Protein AF-0000000078831712 (afdb_homodimer)

pLDDT: mean 89.27, std 17.58, range [23.66, 98.94]

Foldseek 3Di:
DPPPPDDPPPPPPADDPVLQVLLVVLVVCCVPDVVVSQQSVLVSLCVVPVVVVVQVKGWPGEDLQKTKIKGWQDPSQADPVRAGDPVSQVVRQVSRVVRNCCNLPPRVFKDKDWDDKDKDFDDTAPIMKMKMWGFDPVQSVQQVVCVPPPDQKGWDKTKMWMDHPVGHTTMIMITIMMMGTD/DPPPPDDPPPPPPADDPVLLVLLVVLVVCCVPDVVVSQQSVLVSLCVVPVVVVVQVKGWPGEDLQKTKIKGWQDPSQADPVRAGDPVSQVVRQVSRVVRNCCNLPPRVFKDKDWDDKDKDFDDTAPIMKMKMWGFDPVQSVQQVVCVPPPDQKGWDKTKMWMDHPVGHTTMIMITIMMMGTD

Solvent-accessible surface area (backbone atoms only — not comparable to full-atom values): 18464 Å² total; per-residue (Å²): 135,85,80,80,79,76,86,72,78,77,81,66,62,52,69,52,68,67,50,49,51,48,54,55,48,26,62,60,32,41,80,76,34,57,68,60,15,26,54,47,46,26,52,43,50,28,67,42,31,33,46,39,53,75,44,50,51,37,41,74,41,77,42,90,63,35,11,28,23,32,33,54,56,44,78,50,30,22,32,48,62,69,24,52,22,68,47,55,53,53,31,41,36,51,48,13,43,49,54,30,45,42,64,74,44,46,68,88,50,29,44,77,47,68,41,32,38,38,37,40,49,75,48,83,44,94,39,26,36,35,16,40,21,57,57,60,69,64,55,56,51,51,41,51,51,34,44,68,39,101,35,61,51,24,69,48,74,43,49,27,38,32,23,23,82,85,64,50,70,23,33,43,34,35,32,32,35,34,40,26,62,99,136,82,81,79,80,76,86,73,79,76,83,67,60,51,70,52,69,67,50,51,52,48,54,55,48,26,61,60,33,41,79,78,33,55,68,60,15,25,54,48,46,26,51,42,49,27,67,42,30,32,47,40,54,74,44,51,52,38,41,74,42,76,42,89,64,36,12,28,24,33,33,55,56,44,79,51,29,23,30,52,62,69,25,51,23,67,45,55,53,54,31,42,35,52,48,13,46,48,54,30,45,41,63,74,44,46,67,89,50,29,42,78,48,70,40,32,37,39,37,40,50,75,49,83,46,94,39,26,37,35,15,40,20,59,55,60,70,66,54,56,52,51,40,51,50,36,45,68,40,101,35,62,52,24,72,49,74,43,50,27,37,31,23,23,82,84,65,48,70,22,32,42,34,36,34,33,34,35,39,28,63,100

Radius of gyration: 21.98 Å; Cα contacts (8 Å, |Δi|>4): 749; chains: 2; bounding box: 98×63×48 Å

Structure (mmCIF, N/CA/C/O backbone):
data_AF-0000000078831712-model_v1
#
loop_
_entity.id
_entity.type
_entity.pdbx_description
1 polymer 'DUF4442 domain-containing protein'
#
loop_
_atom_site.group_PDB
_atom_site.id
_atom_site.type_symbol
_atom_site.label_atom_id
_atom_site.label_alt_id
_atom_site.label_comp_id
_atom_site.label_asym_id
_atom_site.label_entity_id
_atom_site.label_seq_id
_atom_site.pdbx_PDB_ins_code
_atom_site.Cartn_x
_atom_site.Cartn_y
_atom_site.Cartn_z
_atom_site.occupancy
_atom_site.B_iso_or_equiv
_atom_site.auth_seq_id
_atom_site.auth_comp_id
_atom_site.auth_asym_id
_atom_site.auth_atom_id
_atom_site.pdbx_PDB_model_num
ATOM 1 N N . MET A 1 1 ? 49.281 22.438 -4.379 1 27.19 1 MET A N 1
ATOM 2 C CA . MET A 1 1 ? 48.125 22.984 -5.078 1 27.19 1 MET A CA 1
ATOM 3 C C . MET A 1 1 ? 46.844 22.281 -4.633 1 27.19 1 MET A C 1
ATOM 5 O O . MET A 1 1 ? 46.688 21.078 -4.824 1 27.19 1 MET A O 1
ATOM 9 N N . ARG A 1 2 ? 46.156 22.734 -3.51 1 26.08 2 ARG A N 1
ATOM 10 C CA . ARG A 1 2 ? 45.156 22.156 -2.619 1 26.08 2 ARG A CA 1
ATOM 11 C C . ARG A 1 2 ? 43.781 22.047 -3.309 1 26.08 2 ARG A C 1
ATOM 13 O O . ARG A 1 2 ? 43.25 23.062 -3.768 1 26.08 2 ARG A O 1
ATOM 20 N N . GLY A 1 3 ? 43.469 21.016 -4.109 1 25.66 3 GLY A N 1
ATOM 21 C CA . GLY A 1 3 ? 42.281 20.859 -4.938 1 25.66 3 GLY A CA 1
ATOM 22 C C . GLY A 1 3 ? 40.969 21 -4.156 1 25.66 3 GLY A C 1
ATOM 23 O O . GLY A 1 3 ? 40.75 20.281 -3.178 1 25.66 3 GLY A O 1
ATOM 24 N N . THR A 1 4 ? 40.219 22.156 -4.031 1 23.75 4 THR A N 1
ATOM 25 C CA . THR A 1 4 ? 39 22.578 -3.326 1 23.75 4 THR A CA 1
ATOM 26 C C . THR A 1 4 ? 37.781 21.781 -3.781 1 23.75 4 THR A C 1
ATOM 28 O O . THR A 1 4 ? 37.469 21.75 -4.969 1 23.75 4 THR A O 1
ATOM 31 N N . TRP A 1 5 ? 37.531 20.578 -3.217 1 24.34 5 TRP A N 1
ATOM 32 C CA . TRP A 1 5 ? 36.375 19.734 -3.453 1 24.34 5 TRP A CA 1
ATOM 33 C C . TRP A 1 5 ? 35.094 20.547 -3.336 1 24.34 5 TRP A C 1
ATOM 35 O O . TRP A 1 5 ? 34.875 21.25 -2.344 1 24.34 5 TRP A O 1
ATOM 45 N N . GLY A 1 6 ? 34.406 21.078 -4.387 1 27.17 6 GLY A N 1
ATOM 46 C CA . GLY A 1 6 ? 33.188 21.828 -4.469 1 27.17 6 GLY A CA 1
ATOM 47 C C . GLY A 1 6 ? 32.062 21.203 -3.656 1 27.17 6 GLY A C 1
ATOM 48 O O . GLY A 1 6 ? 32.062 20 -3.391 1 27.17 6 GLY A O 1
ATOM 49 N N . ALA A 1 7 ? 31.312 21.984 -2.734 1 28.67 7 ALA A N 1
ATOM 50 C CA . ALA A 1 7 ? 30.141 21.781 -1.879 1 28.67 7 ALA A CA 1
ATOM 51 C C . ALA A 1 7 ? 29 21.109 -2.645 1 28.67 7 ALA A C 1
ATOM 53 O O . ALA A 1 7 ? 28.438 21.688 -3.566 1 28.67 7 ALA A O 1
ATOM 54 N N . GLY A 1 8 ? 29 19.875 -3.033 1 30.22 8 GLY 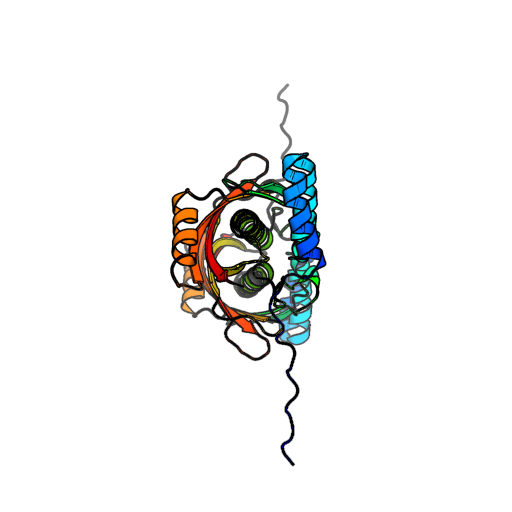A N 1
ATOM 55 C CA . GLY A 1 8 ? 27.875 19.125 -3.58 1 30.22 8 GLY A CA 1
ATOM 56 C C . GLY A 1 8 ? 26.578 19.359 -2.852 1 30.22 8 GLY A C 1
ATOM 57 O O . GLY A 1 8 ? 26.547 19.438 -1.621 1 30.22 8 GLY A O 1
ATOM 58 N N . GLY A 1 9 ? 25.578 20.031 -3.406 1 32.28 9 GLY A N 1
ATOM 59 C CA . GLY A 1 9 ? 24.25 20.359 -2.922 1 32.28 9 GLY A CA 1
ATOM 60 C C . GLY A 1 9 ? 23.562 19.203 -2.223 1 32.28 9 GLY A C 1
ATOM 61 O O . GLY A 1 9 ? 23.531 18.094 -2.748 1 32.28 9 GLY A O 1
ATOM 62 N N . ARG A 1 10 ? 23.656 19.031 -0.971 1 34.09 10 ARG A N 1
ATOM 63 C CA . ARG A 1 10 ? 22.875 18.094 -0.17 1 34.09 10 ARG A CA 1
ATOM 64 C C . ARG A 1 10 ? 21.438 18.031 -0.641 1 34.09 10 ARG A C 1
ATOM 66 O O . ARG A 1 10 ? 20.75 19.062 -0.695 1 34.09 10 ARG A O 1
ATOM 73 N N . ALA A 1 11 ? 20.969 17.203 -1.531 1 38.41 11 ALA A N 1
ATOM 74 C CA . ALA A 1 11 ? 19.609 16.766 -1.835 1 38.41 11 ALA A CA 1
ATOM 75 C C . ALA A 1 11 ? 18.75 16.703 -0.57 1 38.41 11 ALA A C 1
ATOM 77 O O . ALA A 1 11 ? 18.875 15.758 0.214 1 38.41 11 ALA A O 1
ATOM 78 N N . HIS A 1 12 ? 18.531 17.641 0.234 1 37.72 12 HIS A N 1
ATOM 79 C CA . HIS A 1 12 ? 17.562 17.703 1.325 1 37.72 12 HIS A CA 1
ATOM 80 C C . HIS A 1 12 ? 16.188 17.234 0.865 1 37.72 12 HIS A C 1
ATOM 82 O O . HIS A 1 12 ? 15.719 17.609 -0.212 1 37.72 12 HIS A O 1
ATOM 88 N N . GLY A 1 13 ? 15.656 16.016 1.069 1 52.28 13 GLY A N 1
ATOM 89 C CA . GLY A 1 13 ? 14.344 15.398 1.11 1 52.28 13 GLY A CA 1
ATOM 90 C C . GLY A 1 13 ? 13.219 16.406 1.323 1 52.28 13 GLY A C 1
ATOM 91 O O . GLY A 1 13 ? 12.227 16.094 1.995 1 52.28 13 GLY A O 1
ATOM 92 N N . ARG A 1 14 ? 13.445 17.672 0.868 1 61.44 14 ARG A N 1
ATOM 93 C CA . ARG A 1 14 ? 12.617 18.828 1.148 1 61.44 14 ARG A CA 1
ATOM 94 C C . ARG A 1 14 ? 11.492 18.969 0.123 1 61.44 14 ARG A C 1
ATOM 96 O O . ARG A 1 14 ? 11.625 18.5 -1.01 1 61.44 14 ARG A O 1
ATOM 103 N N . TYR A 1 15 ? 10.273 19.141 0.665 1 75.06 15 TYR A N 1
ATOM 104 C CA . TYR A 1 15 ? 9.141 19.531 -0.161 1 75.06 15 TYR A CA 1
ATOM 105 C C . TYR A 1 15 ? 9.523 20.672 -1.105 1 75.06 15 TYR A C 1
ATOM 107 O O . TYR A 1 15 ? 10.297 21.547 -0.739 1 75.06 15 TYR A O 1
ATOM 115 N N . ASP A 1 16 ? 9.125 20.484 -2.273 1 75.94 16 ASP A N 1
ATOM 116 C CA . ASP A 1 16 ? 9.422 21.547 -3.238 1 75.94 16 ASP A CA 1
ATOM 117 C C . ASP A 1 16 ? 8.695 22.844 -2.875 1 75.94 16 ASP A C 1
ATOM 119 O O . ASP A 1 16 ? 7.793 22.844 -2.041 1 75.94 16 ASP A O 1
ATOM 123 N N . GLY A 1 17 ? 9.25 23.938 -3.344 1 76.81 17 GLY A N 1
ATOM 124 C CA . GLY A 1 17 ? 8.734 25.266 -3.02 1 76.81 17 GLY A CA 1
ATOM 125 C C . GLY A 1 17 ? 7.25 25.406 -3.305 1 76.81 17 GLY A C 1
ATOM 126 O O . GLY A 1 17 ? 6.52 26.031 -2.531 1 76.81 17 GLY A O 1
ATOM 127 N N . ARG A 1 18 ? 6.812 24.906 -4.355 1 77.38 18 ARG A N 1
ATOM 128 C CA . ARG A 1 18 ? 5.402 25.016 -4.723 1 77.38 18 ARG A CA 1
ATOM 129 C C . ARG A 1 18 ? 4.52 24.312 -3.695 1 77.38 18 ARG A C 1
ATOM 131 O O . ARG A 1 18 ? 3.465 24.828 -3.32 1 77.38 18 ARG A O 1
ATOM 138 N N . THR A 1 19 ? 4.977 23.156 -3.268 1 80.25 19 THR A N 1
ATOM 139 C CA . THR A 1 19 ? 4.234 22.391 -2.27 1 80.25 19 THR A CA 1
ATOM 140 C C . THR A 1 19 ? 4.18 23.156 -0.945 1 80.25 19 THR A C 1
ATOM 142 O O . THR A 1 19 ? 3.129 23.219 -0.302 1 80.25 19 THR A O 1
ATOM 145 N N . MET A 1 20 ? 5.211 23.781 -0.688 1 82.62 20 MET A N 1
ATOM 146 C CA . MET A 1 20 ? 5.254 24.531 0.564 1 82.62 20 MET A CA 1
ATOM 147 C C . MET A 1 20 ? 4.344 25.75 0.5 1 82.62 20 MET A C 1
ATOM 149 O O . MET A 1 20 ? 3.676 26.094 1.482 1 82.62 20 MET A O 1
ATOM 153 N N . LEU A 1 21 ? 4.391 26.375 -0.652 1 83.44 21 LEU A N 1
ATOM 154 C CA . LEU A 1 21 ? 3.5 27.516 -0.845 1 83.44 21 LEU A CA 1
ATOM 155 C C . LEU A 1 21 ? 2.039 27.078 -0.739 1 83.44 21 LEU A C 1
ATOM 157 O O . LEU A 1 21 ? 1.232 27.766 -0.106 1 83.44 21 LEU A O 1
ATOM 161 N N . ALA A 1 22 ? 1.695 26.031 -1.353 1 85.12 22 ALA A N 1
ATOM 162 C CA . ALA A 1 22 ? 0.332 25.516 -1.291 1 85.12 22 ALA A CA 1
ATOM 163 C C . ALA A 1 22 ? -0.079 25.219 0.15 1 85.12 22 ALA A C 1
ATOM 165 O O . ALA A 1 22 ? -1.17 25.609 0.58 1 85.12 22 ALA A O 1
ATOM 166 N N . LEU A 1 23 ? 0.773 24.625 0.87 1 85.62 23 LEU A N 1
ATOM 167 C CA . LEU A 1 23 ? 0.46 24.25 2.244 1 85.62 23 LEU A CA 1
ATOM 168 C C . LEU A 1 23 ? 0.264 25.484 3.117 1 85.62 23 LEU A C 1
ATOM 170 O O . LEU A 1 23 ? -0.591 25.484 4.008 1 85.62 23 LEU A O 1
ATOM 174 N N . ASP A 1 24 ? 1.009 26.5 2.867 1 86.75 24 ASP A N 1
ATOM 175 C CA . ASP A 1 24 ? 0.822 27.766 3.576 1 86.75 24 ASP A CA 1
ATOM 176 C C . ASP A 1 24 ? -0.539 28.375 3.256 1 86.75 24 ASP A C 1
ATOM 178 O O . ASP A 1 24 ? -1.214 28.906 4.145 1 86.75 24 ASP A O 1
ATOM 182 N N . LEU A 1 25 ? -0.887 28.312 2.057 1 90.81 25 LEU A N 1
ATOM 183 C CA . LEU A 1 25 ? -2.162 28.859 1.607 1 90.81 25 LEU A CA 1
ATOM 184 C C . LEU A 1 25 ? -3.328 28.062 2.186 1 90.81 25 LEU A C 1
ATOM 186 O O . LEU A 1 25 ? -4.371 28.641 2.514 1 90.81 25 LEU A O 1
ATOM 190 N N . VAL A 1 26 ? -3.174 26.75 2.336 1 91.94 26 VAL A N 1
ATOM 191 C CA . VAL A 1 26 ? -4.207 25.906 2.914 1 91.94 26 VAL A CA 1
ATOM 192 C C . VAL A 1 26 ? -4.57 26.406 4.309 1 91.94 26 VAL A C 1
ATOM 194 O O . VAL A 1 26 ? -5.754 26.531 4.641 1 91.94 26 VAL A O 1
ATOM 197 N N . GLU A 1 27 ? -3.574 26.719 5.086 1 86.88 27 GLU A N 1
ATOM 198 C CA . GLU A 1 27 ? -3.811 27.141 6.465 1 86.88 27 GLU A CA 1
ATOM 199 C C . GLU A 1 27 ? -4.551 28.469 6.516 1 86.88 27 GLU A C 1
ATOM 201 O O . GLU A 1 27 ? -5.441 28.656 7.348 1 86.88 27 GLU A O 1
ATOM 206 N N . ARG A 1 28 ? -4.223 29.312 5.609 1 89.56 28 ARG A N 1
ATOM 207 C CA . ARG A 1 28 ? -4.879 30.625 5.539 1 89.56 28 ARG A CA 1
ATOM 208 C C . ARG A 1 28 ? -6.328 30.469 5.082 1 89.56 28 ARG A C 1
ATOM 210 O O . ARG A 1 28 ? -7.219 31.141 5.617 1 89.56 28 ARG A O 1
ATOM 217 N N . LEU A 1 29 ? -6.531 29.609 4.199 1 93.75 29 LEU A N 1
ATOM 218 C CA . LEU A 1 29 ? -7.855 29.422 3.613 1 93.75 29 LEU A CA 1
ATOM 219 C C . LEU A 1 29 ? -8.781 28.719 4.594 1 93.75 29 LEU A C 1
ATOM 221 O O . LEU A 1 29 ? -10.008 28.875 4.523 1 93.75 29 LEU A O 1
ATOM 225 N N . ARG A 1 30 ? -8.234 27.969 5.434 1 91.06 30 ARG A N 1
ATOM 226 C CA . ARG A 1 30 ? -9.031 27.141 6.348 1 91.06 30 ARG A CA 1
ATOM 227 C C . ARG A 1 30 ? -9.891 28.016 7.254 1 91.06 30 ARG A C 1
ATOM 229 O O . ARG A 1 30 ? -11.008 27.641 7.605 1 91.06 30 ARG A O 1
ATOM 236 N N . GLN A 1 31 ? -9.375 29.203 7.539 1 90.44 31 GLN A N 1
ATOM 237 C CA . GLN A 1 31 ? -10.094 30.141 8.398 1 90.44 31 GLN A CA 1
ATOM 238 C C . GLN A 1 31 ? -11.289 30.75 7.672 1 90.44 31 GLN A C 1
ATOM 240 O O . GLN A 1 31 ? -12.234 31.219 8.305 1 90.44 31 GLN A O 1
ATOM 245 N N . VAL A 1 32 ? -11.312 30.719 6.379 1 93.38 32 VAL A N 1
ATOM 246 C CA . VAL A 1 32 ? -12.328 31.391 5.574 1 93.38 32 VAL A CA 1
ATOM 247 C C . VAL A 1 32 ? -13.266 30.359 4.961 1 93.38 32 VAL A C 1
ATOM 249 O O . VAL A 1 32 ? -14.484 30.531 4.973 1 93.38 32 VAL A O 1
ATOM 252 N N . SER A 1 33 ? -12.727 29.344 4.469 1 95.56 33 SER A N 1
ATOM 253 C CA . SER A 1 33 ? -13.492 28.297 3.795 1 95.56 33 SER A CA 1
ATOM 254 C C . SER A 1 33 ? -12.859 26.922 3.982 1 95.56 33 SER A C 1
ATOM 256 O O . SER A 1 33 ? -11.961 26.547 3.23 1 95.56 33 SER A O 1
ATOM 258 N N . PRO A 1 34 ? -13.406 26.156 4.938 1 92.31 34 PRO A N 1
ATOM 259 C CA . PRO A 1 34 ? -12.852 24.812 5.156 1 92.31 34 PRO A CA 1
ATOM 260 C C . PRO A 1 34 ? -12.914 23.953 3.902 1 92.31 34 PRO A C 1
ATOM 262 O O . PRO A 1 34 ? -12 23.156 3.65 1 92.31 34 PRO A O 1
ATOM 265 N N . SER A 1 35 ? -13.961 24.156 3.109 1 95 35 SER A N 1
ATOM 266 C CA . SER A 1 35 ? -14.102 23.359 1.899 1 95 35 SER A CA 1
ATOM 267 C C . SER A 1 35 ? -13.016 23.688 0.883 1 95 35 SER A C 1
ATOM 269 O O . SER A 1 35 ? -12.453 22.797 0.249 1 95 35 SER A O 1
ATOM 271 N N . ALA A 1 36 ? -12.688 24.984 0.727 1 95.62 36 ALA A N 1
ATOM 272 C CA . ALA A 1 36 ? -11.625 25.391 -0.185 1 95.62 36 ALA A CA 1
ATOM 273 C C . ALA A 1 36 ? -10.266 24.938 0.314 1 95.62 36 ALA A C 1
ATOM 275 O O . ALA A 1 36 ? -9.398 24.547 -0.481 1 95.62 36 ALA A O 1
ATOM 276 N N . ALA A 1 37 ? -10.078 24.969 1.606 1 96.19 37 ALA A N 1
ATOM 277 C CA . ALA A 1 37 ? -8.828 24.484 2.199 1 96.19 37 ALA A CA 1
ATOM 278 C C . ALA A 1 37 ? -8.633 23 1.932 1 96.19 37 ALA A C 1
ATOM 280 O O . ALA A 1 37 ? -7.535 22.562 1.562 1 96.19 37 ALA A O 1
ATOM 281 N N . ASN A 1 38 ? -9.719 22.25 2.047 1 97.12 38 ASN A N 1
ATOM 282 C CA . ASN A 1 38 ? -9.641 20.812 1.794 1 97.12 38 ASN A CA 1
ATOM 283 C C . ASN A 1 38 ? -9.328 20.516 0.33 1 97.12 38 ASN A C 1
ATOM 285 O O . ASN A 1 38 ? -8.578 19.578 0.026 1 97.12 38 ASN A O 1
ATOM 289 N N . ALA A 1 39 ? -9.906 21.328 -0.55 1 97 39 ALA A N 1
ATOM 290 C CA . ALA A 1 39 ? -9.625 21.156 -1.974 1 97 39 ALA A CA 1
ATOM 291 C C . ALA A 1 39 ? -8.156 21.438 -2.277 1 97 39 ALA A C 1
ATOM 293 O O . ALA A 1 39 ? -7.523 20.688 -3.025 1 97 39 ALA A O 1
ATOM 294 N N . LEU A 1 40 ? -7.648 22.453 -1.687 1 96 40 LEU A N 1
ATOM 295 C CA . LEU A 1 40 ? -6.25 22.797 -1.91 1 96 40 LEU A CA 1
ATOM 296 C C . LEU A 1 40 ? -5.328 21.766 -1.279 1 96 40 LEU A C 1
ATOM 298 O O . LEU A 1 40 ? -4.285 21.422 -1.846 1 96 40 LEU A O 1
ATOM 302 N N . LEU A 1 41 ? -5.68 21.234 -0.12 1 96.44 41 LEU A N 1
ATOM 303 C CA . LEU A 1 41 ? -4.91 20.172 0.526 1 96.44 41 LEU A CA 1
ATOM 304 C C . LEU A 1 41 ? -4.891 18.906 -0.331 1 96.44 41 LEU A C 1
ATOM 306 O O . LEU A 1 41 ? -3.879 18.219 -0.39 1 96.44 41 LEU A O 1
ATOM 310 N N . THR A 1 42 ? -6.016 18.656 -1.017 1 97.69 42 THR A N 1
ATOM 311 C CA . THR A 1 42 ? -6.082 17.547 -1.948 1 97.69 42 THR A CA 1
ATOM 312 C C . THR A 1 42 ? -5.051 17.703 -3.061 1 97.69 42 THR A C 1
ATOM 314 O O . THR A 1 42 ? -4.34 16.75 -3.396 1 97.69 42 THR A O 1
ATOM 317 N N . VAL A 1 43 ? -4.914 18.922 -3.553 1 95.56 43 VAL A N 1
ATOM 318 C CA . VAL A 1 43 ? -3.949 19.219 -4.609 1 95.56 43 VAL A CA 1
ATOM 319 C C . VAL A 1 43 ? -2.529 19.031 -4.082 1 95.56 43 VAL A C 1
ATOM 321 O O . VAL A 1 43 ? -1.68 18.438 -4.758 1 95.56 43 VAL A O 1
ATOM 324 N N . ALA A 1 44 ? -2.32 19.484 -2.891 1 93.44 44 ALA A N 1
ATOM 325 C CA . ALA A 1 44 ? -0.995 19.359 -2.291 1 93.44 44 ALA A CA 1
ATOM 326 C C . ALA A 1 44 ? -0.601 17.906 -2.113 1 93.44 44 ALA A C 1
ATOM 328 O O . ALA A 1 44 ? 0.528 17.516 -2.424 1 93.44 44 ALA A O 1
ATOM 329 N N . VAL A 1 45 ? -1.528 17.062 -1.626 1 95.12 45 VAL A N 1
ATOM 330 C CA . VAL A 1 45 ? -1.277 15.633 -1.43 1 95.12 45 VAL A CA 1
ATOM 331 C C . VAL A 1 45 ? -0.922 14.984 -2.764 1 95.12 45 VAL A C 1
ATOM 333 O O . VAL A 1 45 ? 0.049 14.227 -2.855 1 95.12 45 VAL A O 1
ATOM 336 N N . LYS A 1 46 ? -1.65 15.352 -3.816 1 95.5 46 LYS A N 1
ATOM 337 C CA . LYS A 1 46 ? -1.448 14.766 -5.141 1 95.5 46 LYS A CA 1
ATOM 338 C C . LYS A 1 46 ? -0.111 15.195 -5.734 1 95.5 46 LYS A C 1
ATOM 340 O O . LYS A 1 46 ? 0.514 14.445 -6.484 1 95.5 46 LYS A O 1
ATOM 345 N N . ASN A 1 47 ? 0.364 16.344 -5.336 1 92 47 ASN A N 1
ATOM 346 C CA . ASN A 1 47 ? 1.674 16.797 -5.785 1 92 47 ASN A CA 1
ATOM 347 C C . ASN A 1 47 ? 2.803 16.109 -5.027 1 92 47 ASN A C 1
ATOM 349 O O . ASN A 1 47 ? 3.852 15.812 -5.602 1 92 47 ASN A O 1
ATOM 353 N N . ILE A 1 48 ? 2.557 15.883 -3.779 1 92.5 48 ILE A N 1
ATOM 354 C CA . ILE A 1 48 ? 3.564 15.266 -2.922 1 92.5 48 ILE A CA 1
ATOM 355 C C . ILE A 1 48 ? 3.686 13.781 -3.25 1 92.5 48 ILE A C 1
ATOM 357 O O . ILE A 1 48 ? 4.789 13.234 -3.283 1 92.5 48 ILE A O 1
ATOM 361 N N . ILE A 1 49 ? 2.518 13.172 -3.49 1 95.62 49 ILE A N 1
ATOM 362 C CA . ILE A 1 49 ? 2.43 11.758 -3.844 1 95.62 49 ILE A CA 1
ATOM 363 C C . ILE A 1 49 ? 1.687 11.602 -5.168 1 95.62 49 ILE A C 1
ATOM 365 O O . ILE A 1 49 ? 0.473 11.383 -5.188 1 95.62 49 ILE A O 1
ATOM 369 N N . PRO A 1 50 ? 2.336 11.594 -6.223 1 96.81 50 PRO A N 1
ATOM 370 C CA . PRO A 1 50 ? 1.693 11.625 -7.539 1 96.81 50 PRO A CA 1
ATOM 371 C C . PRO A 1 50 ? 0.794 10.414 -7.781 1 96.81 50 PRO A C 1
ATOM 373 O O . PRO A 1 50 ? -0.221 10.523 -8.477 1 96.81 50 PRO A O 1
ATOM 376 N N . LEU A 1 51 ? 1.091 9.297 -7.258 1 97.81 51 LEU A N 1
ATOM 377 C CA . LEU A 1 51 ? 0.235 8.125 -7.422 1 97.81 51 LEU A CA 1
ATOM 378 C C . LEU A 1 51 ? -1.175 8.406 -6.914 1 97.81 51 LEU A C 1
ATOM 380 O O . LEU A 1 51 ? -2.148 7.871 -7.441 1 97.81 51 LEU A O 1
ATOM 384 N N . SER A 1 52 ? -1.248 9.281 -5.922 1 98.06 52 SER A N 1
ATOM 385 C CA . SER A 1 52 ? -2.543 9.578 -5.316 1 98.06 52 SER A CA 1
ATOM 386 C C . SER A 1 52 ? -3.467 10.281 -6.309 1 98.06 52 SER A C 1
ATOM 388 O O . SER A 1 52 ? -4.691 10.211 -6.176 1 98.06 52 SER A O 1
ATOM 390 N N . SER A 1 53 ? -2.914 10.938 -7.312 1 97.81 53 SER A N 1
ATOM 391 C CA . SER A 1 53 ? -3.73 11.531 -8.367 1 97.81 53 SER A CA 1
ATOM 392 C C . SER A 1 53 ? -4.43 10.453 -9.195 1 97.81 53 SER A C 1
ATOM 394 O O . SER A 1 53 ? -5.621 10.57 -9.492 1 97.81 53 SER A O 1
ATOM 396 N N . VAL A 1 54 ? -3.764 9.422 -9.461 1 97.75 54 VAL A N 1
ATOM 397 C CA . VAL A 1 54 ? -4.305 8.312 -10.227 1 97.75 54 VAL A CA 1
ATOM 398 C C . VAL A 1 54 ? -5.41 7.617 -9.43 1 97.75 54 VAL A C 1
ATOM 400 O O . VAL A 1 54 ? -6.414 7.184 -9.992 1 97.75 54 VAL A O 1
ATOM 403 N N . MET A 1 55 ? -5.27 7.598 -8.156 1 98.25 55 MET A N 1
ATOM 404 C CA . MET A 1 55 ? -6.215 6.926 -7.273 1 98.25 55 MET A CA 1
ATOM 405 C C . MET A 1 55 ? -7.48 7.758 -7.094 1 98.25 55 MET A C 1
ATOM 407 O O . MET A 1 55 ? -8.5 7.25 -6.621 1 98.25 55 MET A O 1
ATOM 411 N N . GLY A 1 56 ? -7.379 9.055 -7.387 1 98.44 56 GLY A N 1
ATOM 412 C CA . GLY A 1 56 ? -8.523 9.93 -7.18 1 98.44 56 GLY A CA 1
ATOM 413 C C . GLY A 1 56 ? -8.742 10.297 -5.723 1 98.44 56 GLY A C 1
ATOM 414 O O . GLY A 1 56 ? -9.875 10.422 -5.266 1 98.44 56 GLY A O 1
ATOM 415 N N . VAL A 1 57 ? -7.703 10.492 -4.996 1 98.62 57 VAL A N 1
ATOM 416 C CA . VAL A 1 57 ? -7.746 10.797 -3.568 1 98.62 57 VAL A CA 1
ATOM 417 C C . VAL A 1 57 ? -8.375 12.164 -3.346 1 98.62 57 VAL A C 1
ATOM 419 O O . VAL A 1 57 ? -8.141 13.102 -4.121 1 98.62 57 VAL A O 1
ATOM 422 N N . ARG A 1 58 ? -9.109 12.289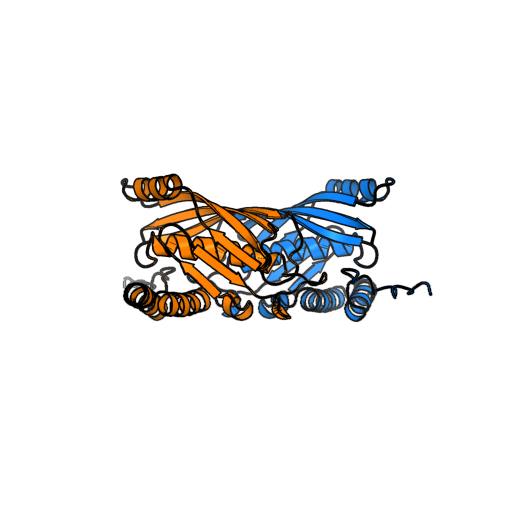 -2.256 1 98.81 58 ARG A N 1
ATOM 423 C CA . ARG A 1 58 ? -9.68 13.562 -1.82 1 98.81 58 ARG A CA 1
ATOM 424 C C . ARG A 1 58 ? -9.578 13.719 -0.307 1 98.81 58 ARG A C 1
ATOM 426 O O . ARG A 1 58 ? -9.969 12.82 0.442 1 98.81 58 ARG A O 1
ATOM 433 N N . VAL A 1 59 ? -9.023 14.805 0.076 1 98.81 59 VAL A N 1
ATOM 434 C CA . VAL A 1 59 ? -9.102 15.156 1.49 1 98.81 59 VAL A CA 1
ATOM 435 C C . VAL A 1 59 ? -10.5 15.695 1.813 1 98.81 59 VAL A C 1
ATOM 437 O O . VAL A 1 59 ? -10.898 16.734 1.304 1 98.81 59 VAL A O 1
ATOM 440 N N . GLU A 1 60 ? -11.18 14.984 2.674 1 98.62 60 GLU A N 1
ATOM 441 C CA . GLU A 1 60 ? -12.547 15.359 3.025 1 98.62 60 GLU A CA 1
ATOM 442 C C . GLU A 1 60 ? -12.57 16.328 4.211 1 98.62 60 GLU A C 1
ATOM 444 O O . GLU A 1 60 ? -13.445 17.188 4.305 1 98.62 60 GLU A O 1
ATOM 449 N N . ASP A 1 61 ? -11.672 16.062 5.086 1 97.38 61 ASP A N 1
ATOM 450 C CA . ASP A 1 61 ? -11.562 16.875 6.301 1 97.38 61 ASP A CA 1
ATOM 451 C C . ASP A 1 61 ? -10.164 16.766 6.906 1 97.38 61 ASP A C 1
ATOM 453 O O . ASP A 1 61 ? -9.508 15.734 6.793 1 97.38 61 ASP A O 1
ATOM 457 N N . ALA A 1 62 ? -9.727 17.875 7.457 1 96.94 62 ALA A N 1
ATOM 458 C CA . ALA A 1 62 ? -8.453 17.922 8.172 1 96.94 62 ALA A CA 1
ATOM 459 C C . ALA A 1 62 ? -8.5 18.938 9.312 1 96.94 62 ALA A C 1
ATOM 461 O O . ALA A 1 62 ? -8.656 20.141 9.078 1 96.94 62 ALA A O 1
ATOM 462 N N . SER A 1 63 ? -8.461 18.516 10.453 1 94.38 63 SER A N 1
ATOM 463 C CA . SER A 1 63 ? -8.359 19.312 11.672 1 94.38 63 SER A CA 1
ATOM 464 C C . SER A 1 63 ? -7.262 18.781 12.594 1 94.38 63 SER A C 1
ATOM 466 O O . SER A 1 63 ? -6.613 17.781 12.281 1 94.38 63 SER A O 1
ATOM 468 N N . ASP A 1 64 ? -7.051 19.469 13.703 1 93.19 64 ASP A N 1
ATOM 469 C CA . ASP A 1 64 ? -6.043 19.031 14.656 1 93.19 64 ASP A CA 1
ATOM 470 C C . ASP A 1 64 ? -6.438 17.703 15.289 1 93.19 64 ASP A C 1
ATOM 472 O O . ASP A 1 64 ? -5.57 16.922 15.695 1 93.19 64 ASP A O 1
ATOM 476 N N . ALA A 1 65 ? -7.707 17.391 15.266 1 95.69 65 ALA A N 1
ATOM 477 C CA . ALA A 1 65 ? -8.195 16.203 15.961 1 95.69 65 ALA A CA 1
ATOM 478 C C . ALA A 1 65 ? -8.328 15.023 15 1 95.69 65 ALA A C 1
ATOM 480 O O . ALA A 1 65 ? -8.242 13.867 15.406 1 95.69 65 ALA A O 1
ATOM 481 N N . ARG A 1 66 ? -8.562 15.438 13.75 1 97.75 66 ARG A N 1
ATOM 482 C CA . ARG A 1 66 ? -8.992 14.367 12.852 1 97.75 66 ARG A CA 1
ATOM 483 C C . ARG A 1 66 ? -8.672 14.711 11.406 1 97.75 66 ARG A C 1
ATOM 485 O O . ARG A 1 66 ? -8.75 15.875 11.008 1 97.75 66 ARG A O 1
ATOM 492 N N . ALA A 1 67 ? -8.32 13.672 10.609 1 98.62 67 ALA A N 1
ATOM 493 C CA . ALA A 1 67 ? -8.227 13.789 9.156 1 98.62 67 ALA A CA 1
ATOM 494 C C . ALA A 1 67 ? -9.023 12.68 8.469 1 98.62 67 ALA A C 1
ATOM 496 O O . ALA A 1 67 ? -9.086 11.547 8.969 1 98.62 67 ALA A O 1
ATOM 497 N N . GLN A 1 68 ? -9.625 13.023 7.352 1 98.88 68 GLN A N 1
ATOM 498 C CA . GLN A 1 68 ? -10.383 12.086 6.527 1 98.88 68 GLN A CA 1
ATOM 499 C C . GLN A 1 68 ? -10.008 12.219 5.055 1 98.88 68 GLN A C 1
ATOM 501 O O . GLN A 1 68 ? -10.047 13.312 4.496 1 98.88 68 GLN A O 1
ATOM 506 N N . VAL A 1 69 ? -9.648 11.109 4.465 1 98.94 69 VAL A N 1
ATOM 507 C CA . VAL A 1 69 ? -9.273 11.078 3.055 1 98.94 69 VAL A CA 1
ATOM 508 C C . VAL A 1 69 ? -9.992 9.922 2.359 1 98.94 69 VAL A C 1
ATOM 510 O O . VAL A 1 69 ? -10.102 8.82 2.916 1 98.94 69 VAL A O 1
ATOM 513 N N . SER A 1 70 ? -10.484 10.148 1.17 1 98.94 70 SER A N 1
ATOM 514 C CA . SER A 1 70 ? -11.266 9.125 0.48 1 98.94 70 SER A CA 1
ATOM 515 C C . SER A 1 70 ? -10.656 8.789 -0.879 1 98.94 70 SER A C 1
ATOM 517 O O . SER A 1 70 ? -9.859 9.562 -1.416 1 98.94 70 SER A O 1
ATOM 519 N N . VAL A 1 71 ? -10.969 7.625 -1.365 1 98.81 71 VAL A N 1
ATOM 520 C CA . VAL A 1 71 ? -10.656 7.141 -2.705 1 98.81 71 VAL A CA 1
ATOM 521 C C . VAL A 1 71 ? -11.883 6.457 -3.309 1 98.81 71 VAL A C 1
ATOM 523 O O . VAL A 1 71 ? -12.523 5.629 -2.658 1 98.81 71 VAL A O 1
ATOM 526 N N . PRO A 1 72 ? -12.258 6.844 -4.488 1 98.44 72 PRO A N 1
ATOM 527 C CA . PRO A 1 72 ? -13.391 6.176 -5.137 1 98.44 72 PRO A CA 1
ATOM 528 C C . PRO A 1 72 ? -13.016 4.812 -5.715 1 98.44 72 PRO A C 1
ATOM 530 O O . PRO A 1 72 ? -11.828 4.508 -5.871 1 98.44 72 PRO A O 1
ATOM 533 N N . LEU A 1 73 ? -14.031 3.973 -5.887 1 98.06 73 LEU A N 1
ATOM 534 C CA . LEU A 1 73 ? -13.859 2.771 -6.695 1 98.06 73 LEU A CA 1
ATOM 535 C C . LEU A 1 73 ? -13.906 3.107 -8.18 1 98.06 73 LEU A C 1
ATOM 537 O O . LEU A 1 73 ? -14.945 3.529 -8.695 1 98.06 73 LEU A O 1
ATOM 541 N N . LYS A 1 74 ? -12.812 3.002 -8.867 1 96.69 74 LYS A N 1
ATOM 542 C CA . LYS A 1 74 ? -12.68 3.234 -10.305 1 96.69 74 LYS A CA 1
ATOM 543 C C . LYS A 1 74 ? -11.906 2.104 -10.969 1 96.69 74 LYS A C 1
ATOM 545 O O . LYS A 1 74 ? -11.453 1.174 -10.297 1 96.69 74 LYS A O 1
ATOM 550 N N . ARG A 1 75 ? -11.773 2.156 -12.242 1 94.31 75 ARG A N 1
ATOM 551 C CA . ARG A 1 75 ? -11.055 1.124 -12.984 1 94.31 75 ARG A CA 1
ATOM 552 C C . ARG A 1 75 ? -9.625 0.975 -12.484 1 94.31 75 ARG A C 1
ATOM 554 O O . ARG A 1 75 ? -9.141 -0.143 -12.305 1 94.31 75 ARG A O 1
ATOM 561 N N . ARG A 1 76 ? -8.969 2.062 -12.125 1 95.44 76 ARG A N 1
ATOM 562 C CA . ARG A 1 76 ? -7.555 2.02 -11.781 1 95.44 76 ARG A CA 1
ATOM 563 C C . ARG A 1 76 ? -7.355 1.621 -10.32 1 95.44 76 ARG A C 1
ATOM 565 O O . ARG A 1 76 ? -6.25 1.266 -9.914 1 95.44 76 ARG A O 1
ATOM 572 N N . THR A 1 77 ? -8.438 1.71 -9.531 1 96.94 77 THR A N 1
ATOM 573 C CA . THR A 1 77 ? -8.258 1.441 -8.109 1 96.94 77 THR A CA 1
ATOM 574 C C . THR A 1 77 ? -8.906 0.115 -7.719 1 96.94 77 THR A C 1
ATOM 576 O O . THR A 1 77 ? -8.93 -0.253 -6.543 1 96.94 77 THR A O 1
ATOM 579 N N . ARG A 1 78 ? -9.391 -0.615 -8.695 1 95.12 78 ARG A N 1
ATOM 580 C CA . ARG A 1 78 ? -10.109 -1.857 -8.445 1 95.12 78 ARG A CA 1
ATOM 581 C C . ARG A 1 78 ? -9.172 -3.059 -8.523 1 95.12 78 ARG A C 1
ATOM 583 O O . ARG A 1 78 ? -8.102 -2.98 -9.117 1 95.12 78 ARG A O 1
ATOM 590 N N . ASN A 1 79 ? -9.547 -4.164 -7.891 1 90.44 79 ASN A N 1
ATOM 591 C CA . ASN A 1 79 ? -8.859 -5.438 -8.055 1 90.44 79 ASN A CA 1
ATOM 592 C C . ASN A 1 79 ? -9.734 -6.461 -8.766 1 90.44 79 ASN A C 1
ATOM 594 O O . ASN A 1 79 ? -10.773 -6.109 -9.336 1 90.44 79 ASN A O 1
ATOM 598 N N . HIS A 1 80 ? -9.328 -7.641 -8.797 1 80.38 80 HIS A N 1
ATOM 599 C CA . HIS A 1 80 ? -9.977 -8.711 -9.547 1 80.38 80 HIS A CA 1
ATOM 600 C C . HIS A 1 80 ? -11.297 -9.117 -8.906 1 80.38 80 HIS A C 1
ATOM 602 O O . HIS A 1 80 ? -12.148 -9.719 -9.562 1 80.38 80 HIS A O 1
ATOM 608 N N . VAL A 1 81 ? -11.484 -8.766 -7.621 1 82.19 81 VAL A N 1
ATOM 609 C CA . VAL A 1 81 ? -12.734 -9.156 -6.988 1 82.19 81 VAL A CA 1
ATOM 610 C C . VAL A 1 81 ? -13.719 -7.984 -7.023 1 82.19 81 VAL A C 1
ATOM 612 O O . VAL A 1 81 ? -14.773 -8.031 -6.387 1 82.19 81 VAL A O 1
ATOM 615 N N . GLY A 1 82 ? -13.305 -6.906 -7.574 1 88.38 82 GLY A N 1
ATOM 616 C CA . GLY A 1 82 ? -14.242 -5.824 -7.855 1 88.38 82 GLY A CA 1
ATOM 617 C C . GLY A 1 82 ? -14.32 -4.801 -6.742 1 88.38 82 GLY A C 1
ATOM 618 O O . GLY A 1 82 ? -15.289 -4.043 -6.66 1 88.38 82 GLY A O 1
ATOM 619 N N . SER A 1 83 ? -13.453 -4.82 -5.836 1 94.56 83 SER A N 1
ATOM 620 C CA . SER A 1 83 ? -13.375 -3.84 -4.758 1 94.56 83 SER A CA 1
ATOM 621 C C . SER A 1 83 ? -12.102 -3.008 -4.863 1 94.56 83 SER A C 1
ATOM 623 O O . SER A 1 83 ? -11.266 -3.248 -5.738 1 94.56 83 SER A O 1
ATOM 625 N N . VAL A 1 84 ? -12.031 -2.02 -4.039 1 97.62 84 VAL A N 1
ATOM 626 C CA . VAL A 1 84 ? -10.805 -1.233 -4 1 97.62 84 VAL A CA 1
ATOM 627 C C . VAL A 1 84 ? -9.633 -2.127 -3.607 1 97.62 84 VAL A C 1
ATOM 629 O O . VAL A 1 84 ? -9.711 -2.865 -2.623 1 97.62 84 VAL A O 1
ATOM 632 N N . TYR A 1 85 ? -8.656 -2.064 -4.387 1 97.75 85 TYR A N 1
ATOM 633 C CA . TYR A 1 85 ? -7.477 -2.91 -4.238 1 97.75 85 TYR A CA 1
ATOM 634 C C . TYR A 1 85 ? -6.77 -2.627 -2.918 1 97.75 85 TYR A C 1
ATOM 636 O O . TYR A 1 85 ? -6.699 -1.478 -2.479 1 97.75 85 TYR A O 1
ATOM 644 N N . LEU A 1 86 ? -6.188 -3.648 -2.295 1 97.44 86 LEU A N 1
ATOM 645 C CA . LEU A 1 86 ? -5.523 -3.592 -0.998 1 97.44 86 LEU A CA 1
ATOM 646 C C . LEU A 1 86 ? -4.461 -2.494 -0.979 1 97.44 86 LEU A C 1
ATOM 648 O O . LEU A 1 86 ? -4.371 -1.732 -0.014 1 97.44 86 LEU A O 1
ATOM 652 N N . GLY A 1 87 ? -3.639 -2.441 -1.994 1 98.19 87 GLY A N 1
ATOM 653 C CA . GLY A 1 87 ? -2.592 -1.433 -2.037 1 98.19 87 GLY A CA 1
ATOM 654 C C . GLY A 1 87 ? -3.129 -0.014 -2 1 98.19 87 GLY A C 1
ATOM 655 O O . GLY A 1 87 ? -2.525 0.868 -1.386 1 98.19 87 GLY A O 1
ATOM 656 N N . VAL A 1 88 ? -4.238 0.188 -2.654 1 98.69 88 VAL A N 1
ATOM 657 C CA . VAL A 1 88 ? -4.91 1.483 -2.645 1 98.69 88 VAL A CA 1
ATOM 658 C C . VAL A 1 88 ? -5.434 1.784 -1.241 1 98.69 88 VAL A C 1
ATOM 660 O O . VAL A 1 88 ? -5.301 2.908 -0.751 1 98.69 88 VAL A O 1
ATOM 663 N N . GLN A 1 89 ? -5.953 0.808 -0.615 1 98.88 89 GLN A N 1
ATOM 664 C CA . GLN A 1 89 ? -6.508 0.966 0.725 1 98.88 89 GLN A CA 1
ATOM 665 C C . GLN A 1 89 ? -5.414 1.302 1.736 1 98.88 89 GLN A C 1
ATOM 667 O O . GLN A 1 89 ? -5.582 2.199 2.564 1 98.88 89 GLN A O 1
ATOM 672 N N . VAL A 1 90 ? -4.305 0.6 1.682 1 98.94 90 VAL A N 1
ATOM 673 C CA . VAL A 1 90 ? -3.18 0.895 2.562 1 98.94 90 VAL A CA 1
ATOM 674 C C . VAL A 1 90 ? -2.686 2.318 2.311 1 98.94 90 VAL A C 1
ATOM 676 O O . VAL A 1 90 ? -2.424 3.066 3.256 1 98.94 90 VAL A O 1
ATOM 679 N N . THR A 1 91 ? -2.6 2.68 1.054 1 98.75 91 THR A N 1
ATOM 680 C CA . THR A 1 91 ? -2.092 3.992 0.673 1 98.75 91 THR A CA 1
ATOM 681 C C . THR A 1 91 ? -2.984 5.098 1.226 1 98.75 91 THR A C 1
ATOM 683 O O . THR A 1 91 ? -2.494 6.062 1.817 1 98.75 91 THR A O 1
ATOM 686 N N . VAL A 1 92 ? -4.297 4.957 1.068 1 98.88 92 VAL A N 1
ATOM 687 C CA . VAL A 1 92 ? -5.164 6.039 1.526 1 98.88 92 VAL A CA 1
ATOM 688 C C . VAL A 1 92 ? -5.109 6.133 3.051 1 98.88 92 VAL A C 1
ATOM 690 O O . VAL A 1 92 ? -5.188 7.227 3.615 1 98.88 92 VAL A O 1
ATOM 693 N N . MET A 1 93 ? -4.969 5.02 3.73 1 98.94 93 MET A N 1
ATOM 694 C CA . MET A 1 93 ? -4.832 5.07 5.184 1 98.94 93 MET A CA 1
ATOM 695 C C . MET A 1 93 ? -3.541 5.781 5.582 1 98.94 93 MET A C 1
ATOM 697 O O . MET A 1 93 ? -3.543 6.629 6.477 1 98.94 93 MET A O 1
ATOM 701 N N . GLU A 1 94 ? -2.465 5.508 4.91 1 98.88 94 GLU A N 1
ATOM 702 C CA . GLU A 1 94 ? -1.193 6.168 5.199 1 98.88 94 GLU A CA 1
ATOM 703 C C . GLU A 1 94 ? -1.265 7.66 4.895 1 98.88 94 GLU A C 1
ATOM 705 O O . GLU A 1 94 ? -0.789 8.484 5.684 1 98.88 94 GLU A O 1
ATOM 710 N N . LEU A 1 95 ? -1.846 8 3.748 1 98.5 95 LEU A N 1
ATOM 711 C CA . LEU A 1 95 ? -2.004 9.406 3.375 1 98.5 95 LEU A CA 1
ATOM 712 C C . LEU A 1 95 ? -2.805 10.156 4.43 1 98.5 95 LEU A C 1
ATOM 714 O O . LEU A 1 95 ? -2.5 11.312 4.738 1 98.5 95 LEU A O 1
ATOM 718 N N . THR A 1 96 ? -3.799 9.508 4.949 1 98.88 96 THR A N 1
ATOM 719 C CA . THR A 1 96 ? -4.645 10.148 5.953 1 98.88 96 THR A CA 1
ATOM 720 C C . THR A 1 96 ? -3.84 10.477 7.207 1 98.88 96 THR A C 1
ATOM 722 O O . THR A 1 96 ? -3.967 11.57 7.762 1 98.88 96 THR A O 1
ATOM 725 N N . MET A 1 97 ? -3.053 9.516 7.621 1 98.69 97 MET A N 1
ATOM 726 C CA . MET A 1 97 ? -2.148 9.805 8.727 1 98.69 97 MET A CA 1
ATOM 727 C C . MET A 1 97 ? -1.233 10.977 8.391 1 98.69 97 MET A C 1
ATOM 729 O O . MET A 1 97 ? -1.012 11.859 9.219 1 98.69 97 MET A O 1
ATOM 733 N N . GLY A 1 98 ? -0.693 11 7.152 1 96.75 98 GLY A N 1
ATOM 734 C CA . GLY A 1 98 ? 0.157 12.094 6.719 1 96.75 98 GLY A CA 1
ATOM 735 C C . GLY A 1 98 ? -0.524 13.453 6.805 1 96.75 98 GLY A C 1
ATOM 736 O O . GLY A 1 98 ? 0.067 14.422 7.281 1 96.75 98 GLY A O 1
ATOM 737 N N . VAL A 1 99 ? -1.728 13.492 6.355 1 97.12 99 VAL A N 1
ATOM 738 C CA . VAL A 1 99 ? -2.502 14.727 6.391 1 97.12 99 VAL A CA 1
ATOM 739 C C . VAL A 1 99 ? -2.684 15.18 7.836 1 97.12 99 VAL A C 1
ATOM 741 O O . VAL A 1 99 ? -2.527 16.359 8.148 1 97.12 99 VAL A O 1
ATOM 744 N N . TRP A 1 100 ? -2.99 14.25 8.727 1 97.38 100 TRP A N 1
ATOM 745 C CA . TRP A 1 100 ? -3.146 14.578 10.141 1 97.38 100 TRP A CA 1
ATOM 746 C C . TRP A 1 100 ? -1.843 15.117 10.719 1 97.38 100 TRP A C 1
ATOM 748 O O . TRP A 1 100 ? -1.84 16.141 11.422 1 97.38 100 TRP A O 1
ATOM 758 N N . LEU A 1 101 ? -0.76 14.43 10.453 1 95.62 101 LEU A N 1
ATOM 759 C CA . LEU A 1 101 ? 0.542 14.852 10.953 1 95.62 101 LEU A CA 1
ATOM 760 C C . LEU A 1 101 ? 0.883 16.25 10.461 1 95.62 101 LEU A C 1
ATOM 762 O O . LEU A 1 101 ? 1.375 17.094 11.227 1 95.62 101 LEU A O 1
ATOM 766 N N . PHE A 1 102 ? 0.598 16.5 9.172 1 90.38 102 PHE A N 1
ATOM 767 C CA . PHE A 1 102 ? 0.974 17.781 8.57 1 90.38 102 PHE A CA 1
ATOM 768 C C . PHE A 1 102 ? 0.206 18.922 9.219 1 90.38 102 PHE A C 1
ATOM 770 O O . PHE A 1 102 ? 0.704 20.047 9.281 1 90.38 102 PHE A O 1
ATOM 777 N N . ARG A 1 103 ? -0.926 18.641 9.727 1 89.19 103 ARG A N 1
ATOM 778 C CA . ARG A 1 103 ? -1.705 19.641 10.445 1 89.19 103 ARG A CA 1
ATOM 779 C C . ARG A 1 103 ? -1.032 20.031 11.758 1 89.19 103 ARG A C 1
ATOM 781 O O . ARG A 1 103 ? -1.017 21.203 12.133 1 89.19 103 ARG A O 1
ATOM 788 N N . ARG A 1 104 ? -0.437 19.078 12.336 1 88.12 104 ARG A N 1
ATOM 789 C CA . ARG A 1 104 ? 0.109 19.25 13.672 1 88.12 104 ARG A CA 1
ATOM 790 C C . ARG A 1 104 ? 1.598 19.578 13.617 1 88.12 104 ARG A C 1
ATOM 792 O O . ARG A 1 104 ? 2.117 20.281 14.492 1 88.12 104 ARG A O 1
ATOM 799 N N . PHE A 1 105 ? 2.203 19.062 12.633 1 90.12 105 PHE A N 1
ATOM 800 C CA . PHE A 1 105 ? 3.641 19.188 12.43 1 90.12 105 PHE A CA 1
ATOM 801 C C . PHE A 1 105 ? 3.949 19.641 11.008 1 90.12 105 PHE A C 1
ATOM 803 O O . PHE A 1 105 ? 4.211 18.797 10.133 1 90.12 105 PHE A O 1
ATOM 810 N N . PRO A 1 106 ? 4.047 20.906 10.773 1 84.81 106 PRO A N 1
ATOM 811 C CA . PRO A 1 106 ? 4.176 21.406 9.406 1 84.81 106 PRO A CA 1
ATOM 812 C C . PRO A 1 106 ? 5.426 20.906 8.703 1 84.81 106 PRO A C 1
ATOM 814 O O . PRO A 1 106 ? 6.504 20.859 9.297 1 84.81 106 PRO A O 1
ATOM 817 N N . PRO A 1 107 ? 5.281 20.484 7.434 1 83.38 107 PRO A N 1
ATOM 818 C CA . PRO A 1 107 ? 6.379 19.891 6.668 1 83.38 107 PRO A CA 1
ATOM 819 C C . PRO A 1 107 ? 7.562 20.844 6.496 1 83.38 107 PRO A C 1
ATOM 821 O O . PRO A 1 107 ? 8.672 20.406 6.199 1 83.38 107 PRO A O 1
ATOM 824 N N . GLY A 1 108 ? 7.43 22.078 6.684 1 80.12 108 GLY A N 1
ATOM 825 C CA . GLY A 1 108 ? 8.555 23 6.645 1 80.12 108 GLY A CA 1
ATOM 826 C C . GLY A 1 108 ? 9.477 22.875 7.84 1 80.12 108 GLY A C 1
ATOM 827 O O . GLY A 1 108 ? 10.648 23.25 7.777 1 80.12 108 GLY A O 1
ATOM 828 N N . ARG A 1 109 ? 9 22.281 8.867 1 85.25 109 ARG A N 1
ATOM 829 C CA . ARG A 1 109 ? 9.758 22.203 10.109 1 85.25 109 ARG A CA 1
ATOM 830 C C . ARG A 1 109 ? 10.086 20.75 10.461 1 85.25 109 ARG A C 1
ATOM 832 O O . ARG A 1 109 ? 11.055 20.484 11.172 1 85.25 109 ARG A O 1
ATOM 839 N N . TYR A 1 110 ? 9.234 19.844 9.945 1 88.62 110 TYR A N 1
ATOM 840 C CA . TYR A 1 110 ? 9.414 18.453 10.312 1 88.62 110 TYR A CA 1
ATOM 841 C C . TYR A 1 110 ? 9.375 17.547 9.078 1 88.62 110 TYR A C 1
ATOM 843 O O . TYR A 1 110 ? 8.656 17.828 8.125 1 88.62 110 TYR A O 1
ATOM 851 N N . LEU A 1 111 ? 10.18 16.484 9.148 1 88.25 111 LEU A N 1
ATOM 852 C CA . LEU A 1 111 ? 10.109 15.383 8.188 1 88.25 111 LEU A CA 1
ATOM 853 C C . LEU A 1 111 ? 9.406 14.18 8.797 1 88.25 111 LEU A C 1
ATOM 855 O O . LEU A 1 111 ? 9.75 13.742 9.898 1 88.25 111 LEU A O 1
ATOM 859 N N . ALA A 1 112 ? 8.422 13.789 8.102 1 92 112 ALA A N 1
ATOM 860 C CA . ALA A 1 112 ? 7.691 12.617 8.578 1 92 112 ALA A CA 1
ATOM 861 C C . ALA A 1 112 ? 7.996 11.391 7.723 1 92 112 ALA A C 1
ATOM 863 O O . ALA A 1 112 ? 8.023 11.477 6.492 1 92 112 ALA A O 1
ATOM 864 N N . LEU A 1 113 ? 8.258 10.266 8.352 1 93.25 113 LEU A N 1
ATOM 865 C CA . LEU A 1 113 ? 8.469 8.961 7.727 1 93.25 113 LEU A CA 1
ATOM 866 C C . LEU A 1 113 ? 7.68 7.879 8.453 1 93.25 113 LEU A C 1
ATOM 868 O O . LEU A 1 113 ? 7.195 8.102 9.562 1 93.25 113 LEU A O 1
ATOM 872 N N . VAL A 1 114 ? 7.562 6.781 7.844 1 97.38 114 VAL A N 1
ATOM 873 C CA . VAL A 1 114 ? 6.961 5.602 8.453 1 97.38 114 VAL A CA 1
ATOM 874 C C . VAL A 1 114 ? 7.984 4.469 8.516 1 97.38 114 VAL A C 1
ATOM 876 O O . VAL A 1 114 ? 8.57 4.102 7.492 1 97.38 114 VAL A O 1
ATOM 879 N N . ASN A 1 115 ? 8.133 3.881 9.648 1 98.19 115 ASN A N 1
ATOM 880 C CA . ASN A 1 115 ? 9.094 2.789 9.797 1 98.19 115 ASN A CA 1
ATOM 881 C C . ASN A 1 115 ? 8.398 1.43 9.766 1 98.19 115 ASN A C 1
ATOM 883 O O . ASN A 1 115 ? 9 0.426 9.383 1 98.19 115 ASN A O 1
ATOM 887 N N . GLU A 1 116 ? 7.184 1.399 10.289 1 98.88 116 GLU A N 1
ATOM 888 C CA . GLU A 1 116 ? 6.418 0.157 10.328 1 98.88 116 GLU A CA 1
ATOM 889 C C . GLU A 1 116 ? 4.938 0.414 10.07 1 98.88 116 GLU A C 1
ATOM 891 O O . GLU A 1 116 ? 4.434 1.509 10.336 1 98.88 116 GLU A O 1
ATOM 896 N N . LEU A 1 117 ? 4.344 -0.566 9.586 1 98.88 117 LEU A N 1
ATOM 897 C CA . LEU A 1 117 ? 2.885 -0.514 9.523 1 98.88 117 LEU A CA 1
ATOM 898 C C . LEU A 1 117 ? 2.283 -1.901 9.719 1 98.88 117 LEU A C 1
ATOM 900 O O . LEU A 1 117 ? 2.936 -2.91 9.438 1 98.88 117 LEU A O 1
ATOM 904 N N . GLN A 1 118 ? 1.121 -1.896 10.273 1 98.94 118 GLN A N 1
ATOM 905 C CA . GLN A 1 118 ? 0.266 -3.064 10.445 1 98.94 118 GLN A CA 1
ATOM 906 C C . GLN A 1 118 ? -1.163 -2.771 10 1 98.94 118 GLN A C 1
ATOM 908 O O . GLN A 1 118 ? -1.712 -1.713 10.312 1 98.94 118 GLN A O 1
ATOM 913 N N . VAL A 1 119 ? -1.694 -3.691 9.289 1 98.94 119 VAL A N 1
ATOM 914 C CA . VAL A 1 119 ? -3.066 -3.523 8.828 1 98.94 119 VAL A CA 1
ATOM 915 C C . VAL A 1 119 ? -3.838 -4.828 9.008 1 98.94 119 VAL A C 1
ATOM 917 O O . VAL A 1 119 ? -3.312 -5.91 8.734 1 98.94 119 VAL A O 1
ATOM 920 N N . SER A 1 120 ? -5.027 -4.715 9.453 1 98.94 120 SER A N 1
ATOM 921 C CA . SER A 1 120 ? -5.98 -5.816 9.516 1 98.94 120 SER A CA 1
ATOM 922 C C . SER A 1 120 ? -7.242 -5.496 8.719 1 98.94 120 SER A C 1
ATOM 924 O O . SER A 1 120 ? -7.906 -4.488 8.977 1 98.94 120 SER A O 1
ATOM 926 N N . PHE A 1 121 ? -7.512 -6.371 7.812 1 98.69 121 PHE A N 1
ATOM 927 C CA . PHE A 1 121 ? -8.711 -6.23 7 1 98.69 121 PHE A CA 1
ATOM 928 C C . PHE A 1 121 ? -9.836 -7.117 7.531 1 98.69 121 PHE A C 1
ATOM 930 O O . PHE A 1 121 ? -9.609 -8.289 7.852 1 98.69 121 PHE A O 1
ATOM 937 N N . HIS A 1 122 ? -11.062 -6.535 7.5 1 98.19 122 HIS A N 1
ATOM 938 C CA . HIS A 1 122 ? -12.164 -7.238 8.156 1 98.19 122 HIS A CA 1
ATOM 939 C C . HIS A 1 122 ? -13.297 -7.512 7.18 1 98.19 122 HIS A C 1
ATOM 941 O O . HIS A 1 122 ? -14.125 -8.391 7.414 1 98.19 122 HIS A O 1
ATOM 947 N N . ALA A 1 123 ? -13.344 -6.707 6.102 1 96.94 123 ALA A N 1
ATOM 948 C CA . ALA A 1 123 ? -14.445 -6.848 5.152 1 96.94 123 ALA A CA 1
ATOM 949 C C . ALA A 1 123 ? -14.047 -6.332 3.771 1 96.94 123 ALA A C 1
ATOM 951 O O . ALA A 1 123 ? -13.094 -5.555 3.645 1 96.94 123 ALA A O 1
ATOM 952 N N . LYS A 1 124 ? -14.75 -6.793 2.812 1 94.25 124 LYS A N 1
ATOM 953 C CA . LYS A 1 124 ? -14.609 -6.277 1.454 1 94.25 124 LYS A CA 1
ATOM 954 C C . LYS A 1 124 ? -15.391 -4.973 1.278 1 94.25 124 LYS A C 1
ATOM 956 O O . LYS A 1 124 ? -16.562 -4.891 1.643 1 94.25 124 LYS A O 1
ATOM 961 N N . ALA A 1 125 ? -14.742 -4.055 0.693 1 92.62 125 ALA A N 1
ATOM 962 C CA . ALA A 1 125 ? -15.43 -2.781 0.483 1 92.62 125 ALA A CA 1
ATOM 963 C C . ALA A 1 125 ? -16.422 -2.881 -0.669 1 92.62 125 ALA A C 1
ATOM 965 O O . ALA A 1 125 ? -16.125 -3.459 -1.715 1 92.62 125 ALA A O 1
ATOM 966 N N . LYS A 1 126 ? -17.734 -2.357 -0.681 1 88.94 126 LYS A N 1
ATOM 967 C CA . LYS A 1 126 ? -18.75 -2.328 -1.724 1 88.94 126 LYS A CA 1
ATOM 968 C C . LYS A 1 126 ? -18.656 -1.056 -2.561 1 88.94 126 LYS A C 1
ATOM 970 O O . LYS A 1 126 ? -19.156 -1.003 -3.684 1 88.94 126 LYS A O 1
ATOM 975 N N . GLY A 1 127 ? -17.703 -0.324 -2.525 1 95.81 127 GLY A N 1
ATOM 976 C CA . GLY A 1 127 ? -17.484 0.949 -3.195 1 95.81 127 GLY A CA 1
ATOM 977 C C . GLY A 1 127 ? -16.219 1.651 -2.75 1 95.81 127 GLY A C 1
ATOM 978 O O . GLY A 1 127 ? -15.219 1.001 -2.436 1 95.81 127 GLY A O 1
ATOM 979 N N . GLY A 1 128 ? -16.328 2.955 -2.881 1 98.44 128 GLY A N 1
ATOM 980 C CA . GLY A 1 128 ? -15.188 3.73 -2.426 1 98.44 128 GLY A CA 1
ATOM 981 C C . GLY A 1 128 ? -14.945 3.613 -0.933 1 98.44 128 GLY A C 1
ATOM 982 O O . GLY A 1 128 ? -15.773 3.068 -0.203 1 98.44 128 GLY A O 1
ATOM 983 N N . VAL A 1 129 ? -13.797 4.059 -0.576 1 98.88 129 VAL A N 1
ATOM 984 C CA . VAL A 1 129 ? -13.438 3.93 0.831 1 98.88 129 VAL A CA 1
ATOM 985 C C . VAL A 1 129 ? -12.992 5.285 1.376 1 98.88 129 VAL A C 1
ATOM 987 O O . VAL A 1 129 ? -12.633 6.184 0.609 1 98.88 129 VAL A O 1
ATOM 990 N N . ARG A 1 130 ? -13.023 5.336 2.689 1 98.88 130 ARG A N 1
ATOM 991 C CA . ARG A 1 130 ? -12.609 6.508 3.455 1 98.88 130 ARG A CA 1
ATOM 992 C C . ARG A 1 130 ? -11.781 6.109 4.668 1 98.88 130 ARG A C 1
ATOM 994 O O . ARG A 1 130 ? -12.203 5.27 5.469 1 98.88 130 ARG A O 1
ATOM 1001 N N . ALA A 1 131 ? -10.656 6.691 4.73 1 98.94 131 ALA A N 1
ATOM 1002 C CA . ALA A 1 131 ? -9.797 6.48 5.891 1 98.94 131 ALA A CA 1
ATOM 1003 C C . ALA A 1 131 ? -9.953 7.609 6.906 1 98.94 131 ALA A C 1
ATOM 1005 O O . ALA A 1 131 ? -10.156 8.766 6.527 1 98.94 131 ALA A O 1
ATOM 1006 N N . ILE A 1 132 ? -9.844 7.234 8.172 1 98.94 132 ILE A N 1
ATOM 1007 C CA . ILE A 1 132 ? -10 8.195 9.258 1 98.94 132 ILE A CA 1
ATOM 1008 C C . ILE A 1 132 ? -8.836 8.055 10.242 1 98.94 132 ILE A C 1
ATOM 1010 O O . ILE A 1 132 ? -8.594 6.973 10.773 1 98.94 132 ILE A O 1
ATOM 1014 N N . CYS A 1 133 ? -8.133 9.094 10.422 1 98.94 133 CYS A N 1
ATOM 1015 C CA . CYS A 1 133 ? -7.094 9.203 11.438 1 98.94 133 CYS A CA 1
ATOM 1016 C C . CYS A 1 133 ? -7.523 10.148 12.562 1 98.94 133 CYS A C 1
ATOM 1018 O O . CYS A 1 133 ? -7.609 11.359 12.359 1 98.94 133 CYS A O 1
ATOM 1020 N N . GLU A 1 134 ? -7.824 9.594 13.664 1 98.69 134 GLU A N 1
ATOM 1021 C CA . GLU A 1 134 ? -8.258 10.328 14.852 1 98.69 134 GLU A CA 1
ATOM 1022 C C . GLU A 1 134 ? -7.605 9.773 16.109 1 98.69 134 GLU A C 1
ATOM 1024 O O . GLU A 1 134 ? -8.281 9.195 16.969 1 98.69 134 GLU A O 1
ATOM 1029 N N . PRO A 1 135 ? -6.289 9.984 16.188 1 98.38 135 PRO A N 1
ATOM 1030 C CA . PRO A 1 135 ? -5.594 9.414 17.344 1 98.38 135 PRO A CA 1
ATOM 1031 C C . PRO A 1 135 ? -5.992 10.086 18.656 1 98.38 135 PRO A C 1
ATOM 1033 O O . PRO A 1 135 ? -6.43 11.234 18.656 1 98.38 135 PRO A O 1
ATOM 1036 N N . PRO A 1 136 ? -5.848 9.344 19.766 1 97.69 136 PRO A N 1
ATOM 1037 C CA . PRO A 1 136 ? -6.059 9.992 21.062 1 97.69 136 PRO A CA 1
ATOM 1038 C C . PRO A 1 136 ? -5.07 11.125 21.312 1 97.69 136 PRO A C 1
ATOM 1040 O O . PRO A 1 136 ? -3.959 11.117 20.781 1 97.69 136 PRO A O 1
ATOM 1043 N N . PRO A 1 137 ? -5.477 12.094 22.172 1 95.81 137 PRO A N 1
ATOM 1044 C CA . PRO A 1 137 ? -4.629 13.258 22.422 1 95.81 137 PRO A CA 1
ATOM 1045 C C . PRO A 1 137 ? -3.238 12.883 22.922 1 95.81 137 PRO A C 1
ATOM 1047 O O . PRO A 1 137 ? -2.271 13.609 22.688 1 95.81 137 PRO A O 1
ATOM 1050 N N . GLU A 1 138 ? -3.146 11.766 23.547 1 96.88 138 GLU A N 1
ATOM 1051 C CA . GLU A 1 138 ? -1.876 11.32 24.125 1 96.88 138 GLU A CA 1
ATOM 1052 C C . GLU A 1 138 ? -0.827 11.125 23.031 1 96.88 138 GLU A C 1
AT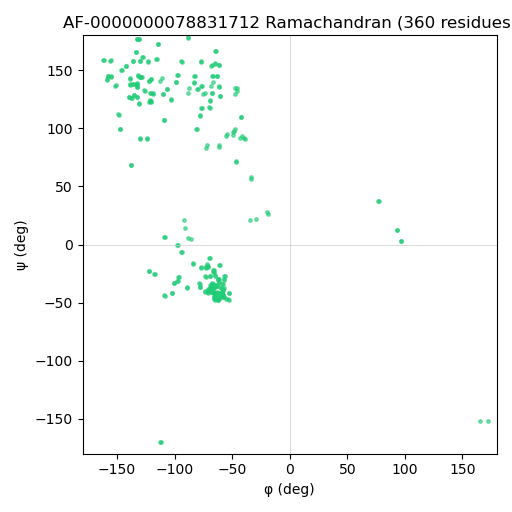OM 1054 O O . GLU A 1 138 ? 0.367 11.32 23.266 1 96.88 138 GLU A O 1
ATOM 1059 N N . VAL A 1 139 ? -1.29 10.781 21.828 1 96.75 139 VAL A N 1
ATOM 1060 C CA . VAL A 1 139 ? -0.378 10.555 20.719 1 96.75 139 VAL A CA 1
ATOM 1061 C C . VAL A 1 139 ? 0.312 11.867 20.344 1 96.75 139 VAL A C 1
ATOM 1063 O O . VAL A 1 139 ? 1.537 11.914 20.219 1 96.75 139 VAL A O 1
ATOM 1066 N N . PHE A 1 140 ? -0.444 12.898 20.234 1 94.38 140 PHE A N 1
ATOM 1067 C CA . PHE A 1 140 ? 0.121 14.203 19.922 1 94.38 140 PHE A CA 1
ATOM 1068 C C . PHE A 1 140 ? 1.068 14.664 21.016 1 94.38 140 PHE A C 1
ATOM 1070 O O . PHE A 1 140 ? 2.16 15.156 20.734 1 94.38 140 PHE A O 1
ATOM 1077 N N . ASN A 1 141 ? 0.628 14.516 22.219 1 93.81 141 ASN A N 1
ATOM 1078 C CA . ASN A 1 141 ? 1.422 14.961 23.359 1 93.81 141 ASN A CA 1
ATOM 1079 C C . ASN A 1 141 ? 2.781 14.273 23.406 1 93.81 141 ASN A C 1
ATOM 1081 O O . ASN A 1 141 ? 3.799 14.906 23.672 1 93.81 141 ASN A O 1
ATOM 1085 N N . THR A 1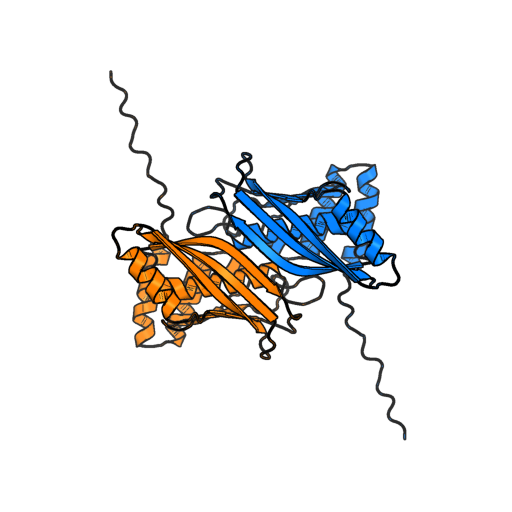 142 ? 2.736 13.031 23.125 1 93.69 142 THR A N 1
ATOM 1086 C CA . THR A 1 142 ? 3.969 12.25 23.125 1 93.69 142 THR A CA 1
ATOM 1087 C C . THR A 1 142 ? 4.922 12.742 22.047 1 93.69 142 THR A C 1
ATOM 1089 O O . THR A 1 142 ? 6.105 12.961 22.297 1 93.69 142 THR A O 1
ATOM 1092 N N . LEU A 1 143 ? 4.41 12.984 20.859 1 94.88 143 LEU A N 1
ATOM 1093 C CA . LEU A 1 143 ? 5.23 13.453 19.734 1 94.88 143 LEU A CA 1
ATOM 1094 C C . LEU A 1 143 ? 5.797 14.836 20.031 1 94.88 143 LEU A C 1
ATOM 1096 O O . LEU A 1 143 ? 6.996 15.07 19.859 1 94.88 143 LEU A O 1
ATOM 1100 N N . ASP A 1 144 ? 4.98 15.656 20.5 1 92.12 144 ASP A N 1
ATOM 1101 C CA . ASP A 1 144 ? 5.379 17.031 20.781 1 92.12 144 ASP A CA 1
ATOM 1102 C C . ASP A 1 144 ? 6.441 17.078 21.875 1 92.12 144 ASP A C 1
ATOM 1104 O O . ASP A 1 144 ? 7.445 17.781 21.734 1 92.12 144 ASP A O 1
ATOM 1108 N N . ALA A 1 145 ? 6.238 16.359 22.938 1 92.75 145 ALA A N 1
ATOM 1109 C CA . ALA A 1 145 ? 7.172 16.328 24.062 1 92.75 145 ALA A CA 1
ATOM 1110 C C . ALA A 1 145 ? 8.539 15.805 23.625 1 92.75 145 ALA A C 1
ATOM 1112 O O . ALA A 1 145 ? 9.57 16.359 24 1 92.75 145 ALA A O 1
ATOM 1113 N N . ALA A 1 146 ? 8.523 14.773 22.844 1 92.44 146 ALA A N 1
ATOM 1114 C CA . ALA A 1 146 ? 9.773 14.18 22.375 1 92.44 146 ALA A CA 1
ATOM 1115 C C . ALA A 1 146 ? 10.555 15.156 21.5 1 92.44 146 ALA A C 1
ATOM 1117 O O . ALA A 1 146 ? 11.781 15.211 21.562 1 92.44 146 ALA A O 1
ATOM 1118 N N . LEU A 1 147 ? 9.828 15.93 20.766 1 90.81 147 LEU A N 1
ATOM 1119 C CA . LEU A 1 147 ? 10.469 16.875 19.859 1 90.81 147 LEU A CA 1
ATOM 1120 C C . LEU A 1 147 ? 10.977 18.094 20.609 1 90.81 147 LEU A C 1
ATOM 1122 O O . LEU A 1 147 ? 11.961 18.719 20.203 1 90.81 147 LEU A O 1
ATOM 1126 N N . ARG A 1 148 ? 10.32 18.469 21.578 1 86.12 148 ARG A N 1
ATOM 1127 C CA . ARG A 1 148 ? 10.742 19.594 22.391 1 86.12 148 ARG A CA 1
ATOM 1128 C C . ARG A 1 148 ? 11.969 19.25 23.219 1 86.12 148 ARG A C 1
ATOM 1130 O O . ARG A 1 148 ? 12.82 20.094 23.484 1 86.12 148 ARG A O 1
ATOM 1137 N N . GLN A 1 149 ? 11.766 18.062 23.609 1 78.56 149 GLN A N 1
ATOM 1138 C CA . GLN A 1 149 ? 12.945 17.656 24.359 1 78.56 149 GLN A CA 1
ATOM 1139 C C . GLN A 1 149 ? 14.172 17.547 23.469 1 78.56 149 GLN A C 1
ATOM 1141 O O . GLN A 1 149 ? 14.039 17.391 22.25 1 78.56 149 GLN A O 1
ATOM 1146 N N . LYS A 1 150 ? 15.328 17.891 23.734 1 62.38 150 LYS A N 1
ATOM 1147 C CA . LYS A 1 150 ? 16.594 18 23.031 1 62.38 150 LYS A CA 1
ATOM 1148 C C . LYS A 1 150 ? 16.734 16.891 21.984 1 62.38 150 LYS A C 1
ATOM 1150 O O . LYS A 1 150 ? 17.844 16.609 21.516 1 62.38 150 LYS A O 1
ATOM 1155 N N . GLY A 1 151 ? 15.453 16.422 21.672 1 64 151 GLY A N 1
ATOM 1156 C CA . GLY A 1 151 ? 15.711 15.391 20.672 1 64 151 GLY A CA 1
ATOM 1157 C C . GLY A 1 151 ? 15.227 15.758 19.281 1 64 151 GLY A C 1
ATOM 1158 O O . GLY A 1 151 ? 14.367 16.625 19.141 1 64 151 GLY A O 1
ATOM 1159 N N . ASP A 1 152 ? 15.875 15.422 18.234 1 80.5 152 ASP A N 1
ATOM 1160 C CA . ASP A 1 152 ? 15.703 15.719 16.812 1 80.5 152 ASP A CA 1
ATOM 1161 C C . ASP A 1 152 ? 14.773 14.703 16.141 1 80.5 152 ASP A C 1
ATOM 1163 O O . ASP A 1 152 ? 14.453 14.836 14.961 1 80.5 152 ASP A O 1
ATOM 1167 N N . LYS A 1 153 ? 14.203 13.773 17.172 1 90.88 153 LYS A N 1
ATOM 1168 C CA . LYS A 1 153 ? 13.414 12.711 16.547 1 90.88 153 LYS A CA 1
ATOM 1169 C C . LYS A 1 153 ? 12.312 12.227 17.484 1 90.88 153 LYS A C 1
ATOM 1171 O O . LYS A 1 153 ? 12.516 12.141 18.703 1 90.88 153 LYS A O 1
ATOM 1176 N N . ALA A 1 154 ? 11.141 12 17.031 1 95.44 154 ALA A N 1
ATOM 1177 C CA . ALA A 1 154 ? 10.016 11.438 17.766 1 95.44 154 ALA A CA 1
ATOM 1178 C C . ALA A 1 154 ? 9.383 10.281 17 1 95.44 154 ALA A C 1
ATOM 1180 O O . ALA A 1 154 ? 9.375 10.289 15.758 1 95.44 154 ALA A O 1
ATOM 1181 N N . ARG A 1 155 ? 8.938 9.273 17.766 1 96.25 155 ARG A N 1
ATOM 1182 C CA . ARG A 1 155 ? 8.266 8.133 17.172 1 96.25 155 ARG A CA 1
ATOM 1183 C C . ARG A 1 155 ? 6.984 7.785 17.922 1 96.25 155 ARG A C 1
ATOM 1185 O O . ARG A 1 155 ? 6.961 7.828 19.156 1 96.25 155 ARG A O 1
ATOM 1192 N N . GLU A 1 156 ? 5.996 7.5 17.203 1 97.75 156 GLU A N 1
ATOM 1193 C CA . GLU A 1 156 ? 4.746 7.086 17.844 1 97.75 156 GLU A CA 1
ATOM 1194 C C . GLU A 1 156 ? 3.877 6.293 16.859 1 97.75 156 GLU A C 1
ATOM 1196 O O . GLU A 1 156 ? 3.807 6.617 15.68 1 97.75 156 GLU A O 1
ATOM 1201 N N . TRP A 1 157 ? 3.182 5.234 17.391 1 98.69 157 TRP A N 1
ATOM 1202 C CA . TRP A 1 157 ? 2.178 4.516 16.609 1 98.69 157 TRP A CA 1
ATOM 1203 C C . TRP A 1 157 ? 0.9 5.336 16.484 1 98.69 157 TRP A C 1
ATOM 1205 O O . TRP A 1 157 ? 0.365 5.828 17.484 1 98.69 157 TRP A O 1
ATOM 1215 N N . ILE A 1 158 ? 0.442 5.465 15.281 1 98.81 158 ILE A N 1
ATOM 1216 C CA . ILE A 1 158 ? -0.759 6.246 15.016 1 98.81 158 ILE A CA 1
ATOM 1217 C C . ILE A 1 158 ? -1.812 5.367 14.352 1 98.81 158 ILE A C 1
ATOM 1219 O O . ILE A 1 158 ? -1.582 4.824 13.266 1 98.81 158 ILE A O 1
ATOM 1223 N N . PRO A 1 159 ? -2.977 5.285 14.961 1 98.88 159 PRO A N 1
ATOM 1224 C CA . PRO A 1 159 ? -4.035 4.441 14.406 1 98.88 159 PRO A CA 1
ATOM 1225 C C . PRO A 1 159 ? -4.824 5.141 13.297 1 98.88 159 PRO A C 1
ATOM 1227 O O . PRO A 1 159 ? -5.035 6.355 13.359 1 98.88 159 PRO A O 1
ATOM 1230 N N . VAL A 1 160 ? -5.238 4.383 12.312 1 98.94 160 VAL A N 1
ATOM 1231 C CA . VAL A 1 160 ? -6.125 4.816 11.242 1 98.94 160 VAL A CA 1
ATOM 1232 C C . VAL A 1 160 ? -7.145 3.723 10.938 1 98.94 160 VAL A C 1
ATOM 1234 O O . VAL A 1 160 ? -6.801 2.539 10.883 1 98.94 160 VAL A O 1
ATOM 1237 N N . ARG A 1 161 ? -8.328 4.066 10.734 1 98.94 161 ARG A N 1
ATOM 1238 C CA . ARG A 1 161 ? -9.344 3.088 10.352 1 98.94 161 ARG A CA 1
ATOM 1239 C C . ARG A 1 161 ? -9.883 3.377 8.961 1 98.94 161 ARG A C 1
ATOM 1241 O O . ARG A 1 161 ? -9.773 4.504 8.469 1 98.94 161 ARG A O 1
ATOM 1248 N N . LEU A 1 162 ? -10.445 2.385 8.375 1 98.94 162 LEU A N 1
ATOM 1249 C CA . LEU A 1 162 ? -10.984 2.455 7.02 1 98.94 162 LEU A CA 1
ATOM 1250 C C . LEU A 1 162 ? -12.438 2.012 6.988 1 98.94 162 LEU A C 1
ATOM 1252 O O . LEU A 1 162 ? -12.797 0.992 7.586 1 98.94 162 LEU A O 1
ATOM 1256 N N . GLU A 1 163 ? -13.219 2.766 6.359 1 98.88 163 GLU A N 1
ATOM 1257 C CA . GLU A 1 163 ? -14.609 2.402 6.105 1 98.88 163 GLU A CA 1
ATOM 1258 C C . GLU A 1 163 ? -14.969 2.588 4.633 1 98.88 163 GLU A C 1
ATOM 1260 O O . GLU A 1 163 ? -14.289 3.32 3.91 1 98.88 163 GLU A O 1
ATOM 1265 N N . ASP A 1 164 ? -16 1.89 4.207 1 98.38 164 ASP A N 1
ATOM 1266 C CA . ASP A 1 164 ? -16.516 2.234 2.883 1 98.38 164 ASP A CA 1
ATOM 1267 C C . ASP A 1 164 ? -17.562 3.346 2.973 1 98.38 164 ASP A C 1
ATOM 1269 O O . ASP A 1 164 ? -17.844 3.861 4.059 1 98.38 164 ASP A O 1
ATOM 1273 N N . PHE A 1 165 ? -18.078 3.781 1.865 1 97 165 PHE A N 1
ATOM 1274 C CA . PHE A 1 165 ? -18.953 4.949 1.83 1 97 165 PHE A CA 1
ATOM 1275 C C . PHE A 1 165 ? -20.297 4.648 2.492 1 97 165 PHE A C 1
ATOM 1277 O O . PHE A 1 165 ? -21.047 5.562 2.818 1 97 165 PHE A O 1
ATOM 1284 N N . GLU A 1 166 ? -20.562 3.416 2.768 1 96.06 166 GLU A N 1
ATOM 1285 C CA . GLU A 1 166 ? -21.781 3.02 3.457 1 96.06 166 GLU A CA 1
ATOM 1286 C C . GLU A 1 166 ? -21.562 2.912 4.961 1 96.06 166 GLU A C 1
ATOM 1288 O O . GLU A 1 166 ? -22.5 2.652 5.719 1 96.06 166 GLU A O 1
ATOM 1293 N N . GLY A 1 167 ? -20.312 3.059 5.398 1 97.12 167 GLY A N 1
ATOM 1294 C CA . GLY A 1 167 ? -20.016 3.07 6.82 1 97.12 167 GLY A CA 1
ATOM 1295 C C . GLY A 1 167 ? -19.562 1.721 7.344 1 97.12 167 GLY A C 1
ATOM 1296 O O . GLY A 1 167 ? -19.328 1.561 8.539 1 97.12 167 GLY A O 1
ATOM 1297 N N . THR A 1 168 ? -19.438 0.727 6.438 1 98.12 168 THR A N 1
ATOM 1298 C CA . THR A 1 168 ? -18.922 -0.571 6.848 1 98.12 168 THR A CA 1
ATOM 1299 C C . THR A 1 168 ? -17.453 -0.462 7.238 1 98.12 168 THR A C 1
ATOM 1301 O O . THR A 1 168 ? -16.656 0.148 6.52 1 98.12 168 THR A O 1
ATOM 1304 N N . HIS A 1 169 ? -17.125 -1.021 8.438 1 98.75 169 HIS A N 1
ATOM 1305 C CA . HIS A 1 169 ? -15.734 -1.076 8.875 1 98.75 169 HIS A CA 1
ATOM 1306 C C . HIS A 1 169 ? -14.93 -2.064 8.039 1 98.75 169 HIS A C 1
ATOM 1308 O O . HIS A 1 169 ? -15.211 -3.266 8.047 1 98.75 169 HIS A O 1
ATOM 1314 N N . ILE A 1 170 ? -13.938 -1.564 7.352 1 98.81 170 ILE A N 1
ATOM 1315 C CA . ILE A 1 170 ? -13.211 -2.379 6.379 1 98.81 170 ILE A CA 1
ATOM 1316 C C . ILE A 1 170 ? -11.883 -2.822 6.973 1 98.81 170 ILE A C 1
ATOM 1318 O O . ILE A 1 170 ? -11.477 -3.977 6.812 1 98.81 170 ILE A O 1
ATOM 1322 N N . ALA A 1 171 ? -11.156 -1.95 7.676 1 98.94 171 ALA A N 1
ATOM 1323 C CA . ALA A 1 171 ? -9.805 -2.285 8.133 1 98.94 171 ALA A CA 1
ATOM 1324 C C . ALA A 1 171 ? -9.359 -1.353 9.25 1 98.94 171 ALA A C 1
ATOM 1326 O O . ALA A 1 171 ? -9.914 -0.265 9.422 1 98.94 171 ALA A O 1
ATOM 1327 N N . ASP A 1 172 ? -8.406 -1.797 10 1 98.94 172 ASP A N 1
ATOM 1328 C CA . ASP A 1 172 ? -7.633 -1.003 10.953 1 98.94 172 ASP A CA 1
ATOM 1329 C C . ASP A 1 172 ? -6.145 -1.038 10.617 1 98.94 172 ASP A C 1
ATOM 1331 O O . ASP A 1 172 ? -5.613 -2.084 10.234 1 98.94 172 ASP A O 1
ATOM 1335 N N . ALA A 1 173 ? -5.566 0.053 10.812 1 98.94 173 ALA A N 1
ATOM 1336 C CA . ALA A 1 173 ? -4.125 0.153 10.609 1 98.94 173 ALA A CA 1
ATOM 1337 C C . ALA A 1 173 ? -3.463 0.934 11.734 1 98.94 173 ALA A C 1
ATOM 1339 O O . ALA A 1 173 ? -4.133 1.657 12.477 1 98.94 173 ALA A O 1
ATOM 1340 N N . ARG A 1 174 ? -2.211 0.705 11.891 1 98.88 174 ARG A N 1
ATOM 1341 C CA . ARG A 1 174 ? -1.343 1.616 12.625 1 98.88 174 ARG A CA 1
ATOM 1342 C C . ARG A 1 174 ? 0.002 1.777 11.922 1 98.88 174 ARG A C 1
ATOM 1344 O O . ARG A 1 174 ? 0.513 0.829 11.328 1 98.88 174 ARG A O 1
ATOM 1351 N N . PHE A 1 175 ? 0.46 2.91 11.992 1 98.88 175 PHE A N 1
ATOM 1352 C CA . PHE A 1 175 ? 1.736 3.285 11.398 1 98.88 175 PHE A CA 1
ATOM 1353 C C . PHE A 1 175 ? 2.691 3.82 12.453 1 98.88 175 PHE A C 1
ATOM 1355 O O . PHE A 1 175 ? 2.314 4.672 13.266 1 98.88 175 PHE A O 1
ATOM 1362 N N . LEU A 1 176 ? 3.865 3.316 12.469 1 98.81 176 LEU A N 1
ATOM 1363 C CA . LEU A 1 176 ? 4.895 3.918 13.305 1 98.81 176 LEU A CA 1
ATOM 1364 C C . LEU A 1 176 ? 5.512 5.137 12.625 1 98.81 176 LEU A C 1
ATOM 1366 O O . LEU A 1 176 ? 6.418 5 11.805 1 98.81 176 LEU A O 1
ATOM 1370 N N . ALA A 1 177 ? 5.047 6.25 13.023 1 97.81 177 ALA A N 1
ATOM 1371 C CA . ALA A 1 177 ? 5.52 7.516 12.461 1 97.81 177 ALA A CA 1
ATOM 1372 C C . ALA A 1 177 ? 6.809 7.969 13.133 1 97.81 177 ALA A C 1
ATOM 1374 O O . ALA A 1 177 ? 6.957 7.84 14.352 1 97.81 177 ALA A O 1
ATOM 1375 N N . VAL A 1 178 ? 7.676 8.469 12.328 1 95.5 178 VAL A N 1
ATOM 1376 C CA . VAL A 1 178 ? 8.914 9.094 12.797 1 95.5 178 VAL A CA 1
ATOM 1377 C C . VAL A 1 178 ? 8.961 10.547 12.336 1 95.5 178 VAL A C 1
ATOM 1379 O O . VAL A 1 178 ? 8.828 10.836 11.141 1 95.5 178 VAL A O 1
ATOM 1382 N N . LEU A 1 179 ? 9.086 11.422 13.234 1 94.19 179 LEU A N 1
ATOM 1383 C CA . LEU A 1 179 ? 9.234 12.844 12.945 1 94.19 179 LEU A CA 1
ATOM 1384 C C . LEU A 1 179 ? 10.641 13.32 13.281 1 94.19 179 LEU A C 1
ATOM 1386 O O . LEU A 1 179 ? 11.172 13.008 14.352 1 94.19 179 LEU A O 1
ATOM 1390 N N . LYS A 1 180 ? 11.188 13.977 12.32 1 90.12 180 LYS A N 1
ATOM 1391 C CA . LYS A 1 180 ? 12.492 14.594 12.523 1 90.12 180 LYS A CA 1
ATOM 1392 C C . LYS A 1 180 ? 12.438 16.094 12.266 1 90.12 180 LYS A C 1
ATOM 1394 O O . LYS A 1 180 ? 11.766 16.547 11.328 1 90.12 180 LYS A O 1
ATOM 1399 N N . LYS A 1 181 ? 13.141 16.797 13.078 1 85.25 181 LYS A N 1
ATOM 1400 C CA . LYS A 1 181 ? 13.242 18.234 12.797 1 85.25 181 LYS A CA 1
ATOM 1401 C C . LYS A 1 181 ? 14.062 18.484 11.539 1 85.25 181 LYS A C 1
ATOM 1403 O O . LYS A 1 181 ? 15.094 17.844 11.328 1 85.25 181 LYS A O 1
ATOM 1408 N N . ALA A 1 182 ? 13.445 19.172 10.648 1 75.06 182 ALA A N 1
ATOM 1409 C CA . ALA A 1 182 ? 14.117 19.453 9.383 1 75.06 182 ALA A CA 1
ATOM 1410 C C . ALA A 1 182 ? 15.281 20.422 9.578 1 75.06 182 ALA A C 1
ATOM 1412 O O . ALA A 1 182 ? 15.25 21.266 10.477 1 75.06 182 ALA A O 1
ATOM 1413 N N . MET B 1 1 ? -50.969 -15.688 -7.953 1 26.94 1 MET B N 1
ATOM 1414 C CA . MET B 1 1 ? -50.062 -15.352 -9.039 1 26.94 1 MET B CA 1
ATOM 1415 C C . MET B 1 1 ? -48.625 -15.125 -8.523 1 26.94 1 MET B C 1
ATOM 1417 O O . MET B 1 1 ? -48.406 -14.164 -7.785 1 26.94 1 MET B O 1
ATOM 1421 N N . ARG B 1 2 ? -47.812 -16.172 -8.219 1 26.39 2 ARG B N 1
ATOM 1422 C CA . ARG B 1 2 ? -46.594 -16.344 -7.43 1 26.39 2 ARG B CA 1
ATOM 1423 C C . ARG B 1 2 ? -45.375 -15.719 -8.125 1 26.39 2 ARG B C 1
ATOM 1425 O O . ARG B 1 2 ? -45.062 -16.062 -9.266 1 26.39 2 ARG B O 1
ATOM 1432 N N . GLY B 1 3 ? -45.062 -14.406 -7.98 1 25.75 3 GLY B N 1
ATOM 1433 C CA . GLY B 1 3 ? -44.062 -13.625 -8.664 1 25.75 3 GLY B CA 1
ATOM 1434 C C . GLY B 1 3 ? -42.656 -14.227 -8.555 1 25.75 3 GLY B C 1
ATOM 1435 O O . GLY B 1 3 ? -42.156 -14.445 -7.445 1 25.75 3 GLY B O 1
ATOM 1436 N N . THR B 1 4 ? -42.062 -15.07 -9.453 1 23.66 4 THR B N 1
ATOM 1437 C CA . THR B 1 4 ? -40.812 -15.812 -9.578 1 23.66 4 THR B CA 1
ATOM 1438 C C . THR B 1 4 ? -39.594 -14.859 -9.594 1 23.66 4 THR B C 1
ATOM 1440 O O . THR B 1 4 ? -39.531 -13.969 -10.43 1 23.66 4 THR B O 1
ATOM 1443 N N . TRP B 1 5 ? -39.062 -14.453 -8.406 1 24.62 5 TRP B N 1
ATOM 1444 C CA . TRP B 1 5 ? -37.875 -13.648 -8.25 1 24.62 5 TRP B CA 1
ATOM 1445 C C . TRP B 1 5 ? -36.719 -14.203 -9.086 1 24.62 5 TRP B C 1
ATOM 1447 O O . TRP B 1 5 ? -36.406 -15.391 -9.008 1 24.62 5 TRP B O 1
ATOM 1457 N N . GLY B 1 6 ? -36.375 -13.758 -10.312 1 27.09 6 GLY B N 1
ATOM 1458 C CA . GLY B 1 6 ? -35.312 -14.109 -11.234 1 27.09 6 GLY B CA 1
ATOM 1459 C C . GLY B 1 6 ? -33.969 -14.219 -10.555 1 27.09 6 GLY B C 1
ATOM 1460 O O . GLY B 1 6 ? -33.75 -13.641 -9.492 1 27.09 6 GLY B O 1
ATOM 1461 N N . ALA B 1 7 ? -33.125 -15.344 -10.781 1 28.73 7 ALA B N 1
ATOM 1462 C CA . ALA B 1 7 ? -31.797 -15.773 -10.398 1 28.73 7 ALA B CA 1
ATOM 1463 C C . ALA B 1 7 ? -30.781 -14.641 -10.594 1 28.73 7 ALA B C 1
ATOM 1465 O O . ALA B 1 7 ? -30.516 -14.219 -11.719 1 28.73 7 ALA B O 1
ATOM 1466 N N . GLY B 1 8 ? -30.703 -13.586 -9.859 1 30.31 8 GLY B N 1
ATOM 1467 C CA . GLY B 1 8 ? -29.656 -12.57 -9.859 1 30.31 8 GLY B CA 1
ATOM 1468 C C . GLY B 1 8 ? -28.266 -13.156 -9.953 1 30.31 8 GLY B C 1
ATOM 1469 O O . GLY B 1 8 ? -27.969 -14.172 -9.328 1 30.31 8 GLY B O 1
ATOM 1470 N N . GLY B 1 9 ? -27.516 -13.031 -11.047 1 32.03 9 GLY B N 1
ATOM 1471 C CA . GLY B 1 9 ? -26.172 -13.469 -11.352 1 32.03 9 GLY B CA 1
ATOM 1472 C C . GLY B 1 9 ? -25.188 -13.258 -10.203 1 32.03 9 GLY B C 1
ATOM 1473 O O . GLY B 1 9 ? -25.141 -12.172 -9.625 1 32.03 9 GLY B O 1
ATOM 1474 N N . ARG B 1 10 ? -24.953 -14.164 -9.359 1 33.94 10 ARG B N 1
ATOM 1475 C CA . ARG B 1 10 ? -23.891 -14.148 -8.344 1 33.94 10 ARG B CA 1
ATOM 1476 C C . ARG B 1 10 ? -22.609 -13.555 -8.898 1 33.94 10 ARG B C 1
ATOM 1478 O O . ARG B 1 10 ? -22.094 -14.016 -9.922 1 33.94 10 ARG B O 1
ATOM 1485 N N . ALA B 1 11 ? -22.297 -12.297 -8.82 1 37.97 11 ALA B N 1
ATOM 1486 C CA . ALA B 1 11 ? -21 -11.617 -8.953 1 37.97 11 ALA B CA 1
ATOM 1487 C C . ALA B 1 11 ? -19.875 -12.492 -8.422 1 37.97 11 ALA B C 1
ATOM 1489 O O . ALA B 1 11 ? -19.672 -12.594 -7.211 1 37.97 11 ALA B O 1
ATOM 1490 N N . HIS B 1 12 ? -19.562 -13.648 -8.812 1 37.5 12 HIS B N 1
ATOM 1491 C CA . HIS B 1 12 ? -18.375 -14.422 -8.508 1 37.5 12 HIS B CA 1
ATOM 1492 C C . HIS B 1 12 ? -17.109 -13.594 -8.727 1 37.5 12 HIS B C 1
ATOM 1494 O O . HIS B 1 12 ? -16.969 -12.938 -9.766 1 37.5 12 HIS B O 1
ATOM 1500 N N . GLY B 1 13 ? -16.453 -12.891 -7.793 1 52.06 13 GLY B N 1
ATOM 1501 C CA . GLY B 1 13 ? -15.125 -12.344 -7.59 1 52.06 13 GLY B CA 1
ATOM 1502 C C . GLY B 1 13 ? -14.07 -12.984 -8.469 1 52.06 13 GLY B C 1
ATOM 1503 O O . GLY B 1 13 ? -12.914 -13.125 -8.07 1 52.06 13 GLY B O 1
ATOM 1504 N N . ARG B 1 14 ? -14.516 -13.523 -9.656 1 61.5 14 ARG B N 1
ATOM 1505 C CA . ARG B 1 14 ? -13.734 -14.367 -10.555 1 61.5 14 ARG B CA 1
ATOM 1506 C C . ARG B 1 14 ? -12.945 -13.523 -11.547 1 61.5 14 ARG B C 1
ATOM 1508 O O . ARG B 1 14 ? -13.312 -12.383 -11.836 1 61.5 14 ARG B O 1
ATOM 1515 N N . TYR B 1 15 ? -11.664 -13.93 -11.695 1 75.12 15 TYR B N 1
ATOM 1516 C CA . TYR B 1 15 ? -10.828 -13.406 -12.773 1 75.12 15 TYR B CA 1
ATOM 1517 C C . TYR B 1 15 ? -11.578 -13.445 -14.102 1 75.12 15 TYR B C 1
ATOM 1519 O O . TYR B 1 15 ? -12.336 -14.375 -14.375 1 75.12 15 TYR B O 1
ATOM 1527 N N . ASP B 1 16 ? -11.469 -12.375 -14.766 1 76.31 16 ASP B N 1
ATOM 1528 C CA . ASP B 1 16 ? -12.125 -12.336 -16.062 1 76.31 16 ASP B CA 1
ATOM 1529 C C . ASP B 1 16 ? -11.5 -13.352 -17.031 1 76.31 16 ASP B C 1
ATOM 1531 O O . ASP B 1 16 ? -10.414 -13.875 -16.766 1 76.31 16 ASP B O 1
ATOM 1535 N N . GLY B 1 17 ? -12.289 -13.766 -18 1 77 17 GLY B N 1
ATOM 1536 C CA . GLY B 1 17 ? -11.867 -14.789 -18.938 1 77 17 GLY B CA 1
ATOM 1537 C C . GLY B 1 17 ? -10.531 -14.484 -19.594 1 77 17 GLY B C 1
ATOM 1538 O O . GLY B 1 17 ? -9.711 -15.383 -19.781 1 77 17 GLY B O 1
ATOM 1539 N N . ARG B 1 18 ? -10.32 -13.32 -19.953 1 77.88 18 ARG B N 1
ATOM 1540 C CA . ARG B 1 18 ? -9.07 -12.938 -20.609 1 77.88 18 ARG B CA 1
ATOM 1541 C C . ARG B 1 18 ? -7.883 -13.164 -19.688 1 77.88 18 ARG B C 1
ATOM 1543 O O . ARG B 1 18 ? -6.836 -13.656 -20.125 1 77.88 18 ARG B O 1
ATOM 1550 N N . THR B 1 19 ? -8.07 -12.812 -18.438 1 80.75 19 THR B N 1
ATOM 1551 C CA . THR B 1 19 ? -7.008 -13 -17.469 1 80.75 19 THR B CA 1
ATOM 1552 C C . THR B 1 19 ? -6.719 -14.484 -17.266 1 80.75 19 THR B C 1
ATOM 1554 O O . THR B 1 19 ? -5.555 -14.891 -17.188 1 80.75 19 THR B O 1
ATOM 1557 N N . MET B 1 20 ? -7.715 -15.211 -17.328 1 82.88 20 MET B N 1
ATOM 1558 C CA . MET B 1 20 ? -7.531 -16.656 -17.141 1 82.88 20 MET B CA 1
ATOM 1559 C C . MET B 1 20 ? -6.82 -17.266 -18.328 1 82.88 20 MET B C 1
ATOM 1561 O O . MET B 1 20 ? -5.98 -18.156 -18.172 1 82.88 20 MET B O 1
ATOM 1565 N N . LEU B 1 21 ? -7.238 -16.797 -19.469 1 83.88 21 LEU B N 1
ATOM 1566 C CA . LEU B 1 21 ? -6.57 -17.266 -20.688 1 83.88 21 LEU B CA 1
ATOM 1567 C C . LEU B 1 21 ? -5.09 -16.891 -20.656 1 83.88 21 LEU B C 1
ATOM 15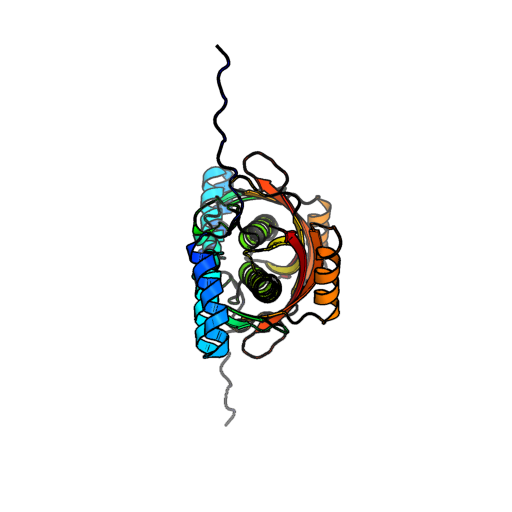69 O O . LEU B 1 21 ? -4.242 -17.719 -21.016 1 83.88 21 LEU B O 1
ATOM 1573 N N . ALA B 1 22 ? -4.781 -15.719 -20.312 1 85.62 22 ALA B N 1
ATOM 1574 C CA . ALA B 1 22 ? -3.393 -15.273 -20.219 1 85.62 22 ALA B CA 1
ATOM 1575 C C . ALA B 1 22 ? -2.604 -16.141 -19.234 1 85.62 22 ALA B C 1
ATOM 1577 O O . ALA B 1 22 ? -1.495 -16.578 -19.547 1 85.62 22 ALA B O 1
ATOM 1578 N N . LEU B 1 23 ? -3.176 -16.422 -18.141 1 85.81 23 LEU B N 1
ATOM 1579 C CA . LEU B 1 23 ? -2.486 -17.188 -17.109 1 85.81 23 LEU B CA 1
ATOM 1580 C C . LEU B 1 23 ? -2.229 -18.609 -17.578 1 85.81 23 LEU B C 1
ATOM 1582 O O . LEU B 1 23 ? -1.187 -19.203 -17.266 1 85.81 23 LEU B O 1
ATOM 1586 N N . ASP B 1 24 ? -3.133 -19.141 -18.328 1 86.94 24 ASP B N 1
ATOM 1587 C CA . ASP B 1 24 ? -2.928 -20.469 -18.906 1 86.94 24 ASP B CA 1
ATOM 1588 C C . ASP B 1 24 ? -1.775 -20.438 -19.922 1 86.94 24 ASP B C 1
ATOM 1590 O O . ASP B 1 24 ? -0.967 -21.375 -19.953 1 86.94 24 ASP B O 1
ATOM 1594 N N . LEU B 1 25 ? -1.741 -19.453 -20.672 1 90.94 25 LEU B N 1
ATOM 1595 C CA . LEU B 1 25 ? -0.693 -19.312 -21.672 1 90.94 25 LEU B CA 1
ATOM 1596 C C . LEU B 1 25 ? 0.667 -19.109 -21.016 1 90.94 25 LEU B C 1
ATOM 1598 O O . LEU B 1 25 ? 1.683 -19.594 -21.516 1 90.94 25 LEU B O 1
ATOM 1602 N N . VAL B 1 26 ? 0.722 -18.406 -19.906 1 92 26 VAL B N 1
ATOM 1603 C CA . VAL B 1 26 ? 1.962 -18.188 -19.156 1 92 26 VAL B CA 1
ATOM 1604 C C . VAL B 1 26 ? 2.598 -19.531 -18.812 1 92 26 VAL B C 1
ATOM 1606 O O . VAL B 1 26 ? 3.799 -19.719 -19 1 92 26 VAL B O 1
ATOM 1609 N N . GLU B 1 27 ? 1.8 -20.438 -18.328 1 87.19 27 GLU B N 1
ATOM 1610 C CA . GLU B 1 27 ? 2.318 -21.734 -17.891 1 87.19 27 GLU B CA 1
ATOM 1611 C C . GLU B 1 27 ? 2.879 -22.531 -19.062 1 87.19 27 GLU B C 1
ATOM 1613 O O . GLU B 1 27 ? 3.92 -23.188 -18.922 1 87.19 27 GLU B O 1
ATOM 1618 N N . ARG B 1 28 ? 2.246 -22.406 -20.156 1 89.62 28 ARG B N 1
ATOM 1619 C CA . ARG B 1 28 ? 2.703 -23.109 -21.359 1 89.62 28 ARG B CA 1
ATOM 1620 C C . ARG B 1 28 ? 3.998 -22.5 -21.891 1 89.62 28 ARG B C 1
ATOM 1622 O O . ARG B 1 28 ? 4.906 -23.219 -22.297 1 89.62 28 ARG B O 1
ATOM 1629 N N . LEU B 1 29 ? 4.059 -21.25 -21.812 1 93.75 29 LEU B N 1
ATOM 1630 C CA . LEU B 1 29 ? 5.207 -20.516 -22.344 1 93.75 29 LEU B CA 1
ATOM 1631 C C . LEU B 1 29 ? 6.43 -20.719 -21.453 1 93.75 29 LEU B C 1
ATOM 1633 O O . LEU B 1 29 ? 7.566 -20.625 -21.922 1 93.75 29 LEU B O 1
ATOM 1637 N N . ARG B 1 30 ? 6.203 -20.953 -20.234 1 91.12 30 ARG B N 1
ATOM 1638 C CA . ARG B 1 30 ? 7.293 -21.031 -19.266 1 91.12 30 ARG B CA 1
ATOM 1639 C C . ARG B 1 30 ? 8.242 -22.188 -19.609 1 91.12 30 ARG B C 1
ATOM 1641 O O . ARG B 1 30 ? 9.453 -22.078 -19.391 1 91.12 30 ARG B O 1
ATOM 1648 N N . GLN B 1 31 ? 7.684 -23.219 -20.219 1 90.5 31 GLN B N 1
ATOM 1649 C CA . GLN B 1 31 ? 8.469 -24.375 -20.594 1 90.5 31 GLN B CA 1
ATOM 1650 C C . GLN B 1 31 ? 9.375 -24.078 -21.797 1 90.5 31 GLN B C 1
ATOM 1652 O O . GLN B 1 31 ? 10.383 -24.75 -22 1 90.5 31 GLN B O 1
ATOM 1657 N N . VAL B 1 32 ? 9.078 -23.062 -22.531 1 93.38 32 VAL B N 1
ATOM 1658 C CA . VAL B 1 32 ? 9.781 -22.766 -23.781 1 93.38 32 VAL B CA 1
ATOM 1659 C C . VAL B 1 32 ? 10.648 -21.516 -23.594 1 93.38 32 VAL B C 1
ATOM 1661 O O . VAL B 1 32 ? 11.812 -21.5 -24.016 1 93.38 32 VAL B O 1
ATOM 1664 N N . SER B 1 33 ? 10.125 -20.562 -22.984 1 95.5 33 SER B N 1
ATOM 1665 C CA . SER B 1 33 ? 10.82 -19.297 -22.781 1 95.5 33 SER B CA 1
ATOM 1666 C C . SER B 1 33 ? 10.422 -18.641 -21.469 1 95.5 33 SER B C 1
ATOM 1668 O O . SER B 1 33 ? 9.414 -17.938 -21.406 1 95.5 33 SER B O 1
ATOM 1670 N N . PRO B 1 34 ? 11.281 -18.812 -20.453 1 92.44 34 PRO B N 1
ATOM 1671 C CA . PRO B 1 34 ? 10.969 -18.188 -19.172 1 92.44 34 PRO B CA 1
ATOM 1672 C C . PRO B 1 34 ? 10.82 -16.672 -19.266 1 92.44 34 PRO B C 1
ATOM 1674 O O . PRO B 1 34 ? 9.969 -16.094 -18.578 1 92.44 34 PRO B O 1
ATOM 1677 N N . SER B 1 35 ? 11.602 -16.062 -20.156 1 95.06 35 SER B N 1
ATOM 1678 C CA . SER B 1 35 ? 11.531 -14.617 -20.297 1 95.06 35 SER B CA 1
ATOM 1679 C C . SER B 1 35 ? 10.188 -14.188 -20.891 1 95.06 35 SER B C 1
ATOM 1681 O O . SER B 1 35 ? 9.594 -13.203 -20.438 1 95.06 35 SER B O 1
ATOM 1683 N N . ALA B 1 36 ? 9.688 -14.922 -21.891 1 95.81 36 ALA B N 1
ATOM 1684 C CA . ALA B 1 36 ? 8.391 -14.617 -22.484 1 95.81 36 ALA B CA 1
ATOM 1685 C C . ALA B 1 36 ? 7.254 -14.867 -21.5 1 95.81 36 ALA B C 1
ATOM 1687 O O . ALA B 1 36 ? 6.277 -14.117 -21.469 1 95.81 36 ALA B O 1
ATOM 1688 N N . ALA B 1 37 ? 7.391 -15.898 -20.703 1 96.25 37 ALA B N 1
ATOM 1689 C CA . ALA B 1 37 ? 6.398 -16.203 -19.672 1 96.25 37 ALA B CA 1
ATOM 1690 C C . ALA B 1 37 ? 6.32 -15.07 -18.656 1 96.25 37 ALA B C 1
ATOM 1692 O O . ALA B 1 37 ? 5.23 -14.648 -18.266 1 96.25 37 ALA B O 1
ATOM 1693 N N . ASN B 1 38 ? 7.477 -14.555 -18.266 1 97.19 38 ASN B N 1
ATOM 1694 C CA . ASN B 1 38 ? 7.516 -13.461 -17.297 1 97.19 38 ASN B CA 1
ATOM 1695 C C . ASN B 1 38 ? 6.887 -12.188 -17.875 1 97.19 38 ASN B C 1
ATOM 1697 O O . ASN B 1 38 ? 6.203 -11.461 -17.156 1 97.19 38 ASN B O 1
ATOM 1701 N N . ALA B 1 39 ? 7.121 -11.977 -19.172 1 97.12 39 ALA B N 1
ATOM 1702 C CA . ALA B 1 39 ? 6.516 -10.812 -19.812 1 97.12 39 ALA B CA 1
ATOM 1703 C C . ALA B 1 39 ? 4.996 -10.93 -19.844 1 97.12 39 ALA B C 1
ATOM 1705 O O . ALA B 1 39 ? 4.289 -9.961 -19.547 1 97.12 39 ALA B O 1
ATOM 1706 N N . LEU B 1 40 ? 4.535 -12.078 -20.141 1 96.12 40 LEU B N 1
ATOM 1707 C CA . LEU B 1 40 ? 3.094 -12.289 -20.188 1 96.12 40 LEU B CA 1
ATOM 1708 C C . LEU B 1 40 ? 2.494 -12.227 -18.781 1 96.12 40 LEU B C 1
ATOM 1710 O O . LEU B 1 40 ? 1.393 -11.703 -18.594 1 96.12 40 LEU B O 1
ATOM 1714 N N . LEU B 1 41 ? 3.184 -12.75 -17.766 1 96.56 41 LEU B N 1
ATOM 1715 C CA . LEU B 1 41 ? 2.734 -12.664 -16.391 1 96.56 41 LEU B CA 1
ATOM 1716 C C . LEU B 1 41 ? 2.656 -11.211 -15.93 1 96.56 41 LEU B C 1
ATOM 1718 O O . LEU B 1 41 ? 1.753 -10.844 -15.172 1 96.56 41 LEU B O 1
ATOM 1722 N N . THR B 1 42 ? 3.592 -10.398 -16.422 1 97.81 42 THR B N 1
ATOM 1723 C CA . THR B 1 42 ? 3.561 -8.969 -16.141 1 97.81 42 THR B CA 1
ATOM 1724 C C . THR B 1 42 ? 2.27 -8.344 -16.656 1 97.81 42 THR B C 1
ATOM 1726 O O . THR B 1 42 ? 1.618 -7.566 -15.953 1 97.81 42 THR B O 1
ATOM 1729 N N . VAL B 1 43 ? 1.863 -8.75 -17.844 1 95.75 43 VAL B N 1
ATOM 1730 C CA . VAL B 1 43 ? 0.638 -8.242 -18.453 1 95.75 43 VAL B CA 1
ATOM 1731 C C . VAL B 1 43 ? -0.57 -8.703 -17.641 1 95.75 43 VAL B C 1
ATOM 1733 O O . VAL B 1 43 ? -1.484 -7.914 -17.375 1 95.75 43 VAL B O 1
ATOM 1736 N N . ALA B 1 44 ? -0.528 -9.922 -17.234 1 93.62 44 ALA B N 1
ATOM 1737 C CA . ALA B 1 44 ? -1.636 -10.461 -16.453 1 93.62 44 ALA B CA 1
ATOM 1738 C C . ALA B 1 44 ? -1.788 -9.719 -15.125 1 93.62 44 ALA B C 1
ATOM 1740 O O . ALA B 1 44 ? -2.902 -9.367 -14.727 1 93.62 44 ALA B O 1
ATOM 1741 N N . VAL B 1 45 ? -0.673 -9.445 -14.43 1 95.31 45 VAL B N 1
ATOM 1742 C CA . VAL B 1 45 ? -0.689 -8.727 -13.164 1 95.31 45 VAL B CA 1
ATOM 1743 C C . VAL B 1 45 ? -1.285 -7.332 -13.375 1 95.31 45 VAL B C 1
ATOM 1745 O O . VAL B 1 45 ? -2.148 -6.902 -12.602 1 95.31 45 VAL B O 1
ATOM 1748 N N . LYS B 1 46 ? -0.896 -6.684 -14.461 1 95.69 46 LYS B N 1
ATOM 1749 C CA . LYS B 1 46 ? -1.352 -5.324 -14.75 1 95.69 46 LYS B CA 1
ATOM 1750 C C . LYS B 1 46 ? -2.838 -5.305 -15.094 1 95.69 46 LYS B C 1
ATOM 1752 O O . LYS B 1 46 ? -3.535 -4.332 -14.805 1 95.69 46 LYS B O 1
ATOM 1757 N N . ASN B 1 47 ? -3.338 -6.387 -15.609 1 92.19 47 ASN B N 1
ATOM 1758 C CA . ASN B 1 47 ? -4.762 -6.492 -15.898 1 92.19 47 ASN B CA 1
ATOM 1759 C C . ASN B 1 47 ? -5.57 -6.762 -14.633 1 92.19 47 ASN B C 1
ATOM 1761 O O . ASN B 1 47 ? -6.688 -6.262 -14.484 1 92.19 47 ASN B O 1
ATOM 1765 N N . ILE B 1 48 ? -4.992 -7.543 -13.781 1 92.69 48 ILE B N 1
ATOM 1766 C CA . ILE B 1 48 ? -5.668 -7.93 -12.547 1 92.69 48 ILE B CA 1
ATOM 1767 C C . ILE B 1 48 ? -5.691 -6.746 -11.578 1 92.69 48 ILE B C 1
ATOM 1769 O O . ILE B 1 48 ? -6.699 -6.504 -10.914 1 92.69 48 ILE B O 1
ATOM 1773 N N . ILE B 1 49 ? -4.559 -6.039 -11.547 1 95.69 49 ILE B N 1
ATOM 1774 C CA . ILE B 1 49 ? -4.395 -4.863 -10.703 1 95.69 49 ILE B CA 1
ATOM 1775 C C . ILE B 1 49 ? -3.992 -3.664 -11.562 1 95.69 49 ILE B C 1
ATOM 1777 O O . ILE B 1 49 ? -2.805 -3.371 -11.711 1 95.69 49 ILE B O 1
ATOM 1781 N N . PRO B 1 50 ? -4.883 -2.932 -12.016 1 96.88 50 PRO B N 1
ATOM 1782 C CA . PRO B 1 50 ? -4.598 -1.869 -12.984 1 96.88 50 PRO B CA 1
ATOM 1783 C C . PRO B 1 50 ? -3.646 -0.809 -12.43 1 96.88 50 PRO B C 1
ATOM 1785 O O . PRO B 1 50 ? -2.857 -0.232 -13.188 1 96.88 50 PRO B O 1
ATOM 1788 N N . LEU B 1 51 ? -3.668 -0.535 -11.203 1 97.81 51 LEU B N 1
ATOM 1789 C CA . LEU B 1 51 ? -2.746 0.433 -10.617 1 97.81 51 LEU B CA 1
ATOM 1790 C C . LEU B 1 51 ? -1.299 0.032 -10.883 1 97.81 51 LEU B C 1
ATOM 1792 O O . LEU B 1 51 ? -0.429 0.894 -11.031 1 97.81 51 LEU B O 1
ATOM 1796 N N . SER B 1 52 ? -1.091 -1.261 -10.984 1 98.12 52 SER B N 1
ATOM 1797 C CA . SER B 1 52 ? 0.269 -1.756 -11.172 1 98.12 52 SER B CA 1
ATOM 1798 C C . SER B 1 52 ? 0.822 -1.339 -12.531 1 98.12 52 SER B C 1
ATOM 1800 O O . SER B 1 52 ? 2.039 -1.248 -12.711 1 98.12 52 SER B O 1
ATOM 1802 N N . SER B 1 53 ? -0.036 -1.064 -13.484 1 97.88 53 SER B N 1
ATOM 1803 C CA . SER B 1 53 ? 0.411 -0.537 -14.773 1 97.88 53 SER B CA 1
ATOM 1804 C C . SER B 1 53 ? 1.001 0.861 -14.625 1 97.88 53 SER B C 1
ATOM 1806 O O . SER B 1 53 ? 2.057 1.16 -15.188 1 97.88 53 SER B O 1
ATOM 1808 N N . VAL B 1 54 ? 0.418 1.641 -13.836 1 97.75 54 VAL B N 1
ATOM 1809 C CA . VAL B 1 54 ? 0.877 3.002 -13.578 1 97.75 54 VAL B CA 1
ATOM 1810 C C . VAL B 1 54 ? 2.221 2.967 -12.859 1 97.75 54 VAL B C 1
ATOM 1812 O O . VAL B 1 54 ? 3.096 3.793 -13.117 1 97.75 54 VAL B O 1
ATOM 1815 N N . MET B 1 55 ? 2.404 1.993 -12.047 1 98.25 55 MET B N 1
ATOM 1816 C CA . MET B 1 55 ? 3.617 1.862 -11.242 1 98.25 55 MET B CA 1
ATOM 1817 C C . MET B 1 55 ? 4.777 1.349 -12.094 1 98.25 55 MET B C 1
ATOM 1819 O O . MET B 1 55 ? 5.938 1.435 -11.68 1 98.25 55 MET B O 1
ATOM 1823 N N . GLY B 1 56 ? 4.457 0.736 -13.227 1 98.44 56 GLY B N 1
ATOM 1824 C CA . GLY B 1 56 ? 5.508 0.163 -14.055 1 98.44 56 GLY B CA 1
ATOM 1825 C C . GLY B 1 56 ? 6.035 -1.155 -13.516 1 98.44 56 GLY B C 1
ATOM 1826 O O . GLY B 1 56 ? 7.23 -1.442 -13.633 1 98.44 56 GLY B O 1
ATOM 1827 N N . VAL B 1 57 ? 5.195 -1.967 -12.977 1 98.62 57 VAL B N 1
ATOM 1828 C CA . VAL B 1 57 ? 5.566 -3.24 -12.367 1 98.62 57 VAL B CA 1
ATOM 1829 C C . VAL B 1 57 ? 6.062 -4.203 -13.438 1 98.62 57 VAL B C 1
ATOM 1831 O O . VAL B 1 57 ? 5.527 -4.234 -14.547 1 98.62 57 VAL B O 1
ATOM 1834 N N . ARG B 1 58 ? 7.031 -5.023 -13.07 1 98.81 58 ARG B N 1
ATOM 1835 C CA . ARG B 1 58 ? 7.535 -6.094 -13.922 1 98.81 58 ARG B CA 1
ATOM 1836 C C . ARG B 1 58 ? 7.801 -7.359 -13.117 1 98.81 58 ARG B C 1
ATOM 1838 O O . ARG B 1 58 ? 8.477 -7.316 -12.086 1 98.81 58 ARG B O 1
ATOM 1845 N N . VAL B 1 59 ? 7.227 -8.414 -13.586 1 98.81 59 VAL B N 1
ATOM 1846 C CA . VAL B 1 59 ? 7.617 -9.703 -13.031 1 98.81 59 VAL B CA 1
ATOM 1847 C C . VAL B 1 59 ? 8.969 -10.125 -13.602 1 98.81 59 VAL B C 1
ATOM 1849 O O . VAL B 1 59 ? 9.102 -10.352 -14.805 1 98.81 59 VAL B O 1
ATOM 1852 N N . GLU B 1 60 ? 9.93 -10.25 -12.727 1 98.69 60 GLU B N 1
ATOM 1853 C CA . GLU B 1 60 ? 11.281 -10.594 -13.148 1 98.69 60 GLU B CA 1
ATOM 1854 C C . GLU B 1 60 ? 11.484 -12.102 -13.18 1 98.69 60 GLU B C 1
ATOM 1856 O O . GLU B 1 60 ? 12.258 -12.609 -14 1 98.69 60 GLU B O 1
ATOM 1861 N N . ASP B 1 61 ? 10.875 -12.719 -12.242 1 97.38 61 ASP B N 1
ATOM 1862 C CA . ASP B 1 61 ? 10.984 -14.164 -12.109 1 97.38 61 ASP B CA 1
ATOM 1863 C C . ASP B 1 61 ? 9.812 -14.734 -11.32 1 97.38 61 ASP B C 1
ATOM 1865 O O . ASP B 1 61 ? 9.273 -14.07 -10.43 1 97.38 61 ASP B O 1
ATOM 1869 N N . ALA B 1 62 ? 9.398 -15.922 -11.719 1 97 62 ALA B N 1
ATOM 1870 C CA . ALA B 1 62 ? 8.352 -16.641 -11 1 97 62 ALA B CA 1
ATOM 1871 C C . ALA B 1 62 ? 8.555 -18.156 -11.109 1 97 62 ALA B C 1
ATOM 1873 O O . ALA B 1 62 ? 8.5 -18.719 -12.203 1 97 62 ALA B O 1
ATOM 1874 N N . SER B 1 63 ? 8.859 -18.766 -10.094 1 94.31 63 SER B N 1
ATOM 1875 C CA . SER B 1 63 ? 8.969 -20.203 -9.953 1 94.31 63 SER B CA 1
ATOM 1876 C C . SER B 1 63 ? 8.211 -20.703 -8.727 1 94.31 63 SER B C 1
ATOM 1878 O O . SER B 1 63 ? 7.633 -19.906 -7.988 1 94.31 63 SER B O 1
ATOM 1880 N N . ASP B 1 64 ? 8.195 -22 -8.547 1 93.19 64 ASP B N 1
ATOM 1881 C CA . ASP B 1 64 ? 7.516 -22.562 -7.383 1 93.19 64 ASP B CA 1
ATOM 1882 C C . ASP B 1 64 ? 8.211 -22.156 -6.09 1 93.19 64 ASP B C 1
ATOM 1884 O O . ASP B 1 64 ? 7.578 -22.078 -5.035 1 93.19 64 ASP B O 1
ATOM 1888 N N . ALA B 1 65 ? 9.469 -21.797 -6.188 1 95.62 65 ALA B N 1
ATOM 1889 C CA . ALA B 1 65 ? 10.258 -21.516 -4.992 1 95.62 65 ALA B CA 1
ATOM 1890 C C . ALA B 1 65 ? 10.289 -20.016 -4.699 1 95.62 65 ALA B C 1
ATOM 1892 O O . ALA B 1 65 ? 10.438 -19.609 -3.547 1 95.62 65 ALA B O 1
ATOM 1893 N N . ARG B 1 66 ? 10.156 -19.312 -5.812 1 97.75 66 ARG B N 1
ATOM 1894 C CA . ARG B 1 66 ? 10.477 -17.891 -5.645 1 97.75 66 ARG B CA 1
ATOM 1895 C C . ARG B 1 66 ? 9.766 -17.047 -6.691 1 97.75 66 ARG B C 1
ATOM 1897 O O . ARG B 1 66 ? 9.594 -17.469 -7.832 1 97.75 66 ARG B O 1
ATOM 1904 N N . ALA B 1 67 ? 9.344 -15.82 -6.281 1 98.62 67 ALA B N 1
ATOM 1905 C CA . ALA B 1 67 ? 8.875 -14.789 -7.211 1 98.62 67 ALA B CA 1
ATOM 1906 C C . ALA B 1 67 ? 9.594 -13.469 -6.973 1 98.62 67 ALA B C 1
ATOM 1908 O O . ALA B 1 67 ? 9.93 -13.125 -5.836 1 98.62 67 ALA B O 1
ATOM 1909 N N . GLN B 1 68 ? 9.852 -12.766 -8.055 1 98.88 68 GLN B N 1
ATOM 1910 C CA . GLN B 1 68 ? 10.484 -11.453 -8.016 1 98.88 68 GLN B CA 1
ATOM 1911 C C . GLN B 1 68 ? 9.742 -10.453 -8.898 1 98.88 68 GLN B C 1
ATOM 1913 O O . GLN B 1 68 ? 9.508 -10.719 -10.078 1 98.88 68 GLN B O 1
ATOM 1918 N N . VAL B 1 69 ? 9.383 -9.344 -8.312 1 98.94 69 VAL B N 1
ATOM 1919 C CA . VAL B 1 69 ? 8.68 -8.289 -9.031 1 98.94 69 VAL B CA 1
ATOM 1920 C C . VAL B 1 69 ? 9.328 -6.941 -8.742 1 98.94 69 VAL B C 1
ATOM 1922 O O . VAL B 1 69 ? 9.711 -6.66 -7.602 1 98.94 69 VAL B O 1
ATOM 1925 N N . SER B 1 70 ? 9.469 -6.117 -9.742 1 98.94 70 SER B N 1
ATOM 1926 C CA . SER B 1 70 ? 10.172 -4.848 -9.57 1 98.94 70 SER B CA 1
ATOM 1927 C C . SER B 1 70 ? 9.289 -3.672 -9.969 1 98.94 70 SER B C 1
ATOM 1929 O O . SER B 1 70 ? 8.297 -3.848 -10.68 1 98.94 70 SER B O 1
ATOM 1931 N N . VAL B 1 71 ? 9.602 -2.52 -9.461 1 98.81 71 VAL B N 1
ATOM 1932 C CA . VAL B 1 71 ? 9.023 -1.227 -9.805 1 98.81 71 VAL B CA 1
ATOM 1933 C C . VAL B 1 71 ? 10.133 -0.187 -9.961 1 98.81 71 VAL B C 1
ATOM 1935 O O . VAL B 1 71 ? 11.008 -0.078 -9.102 1 98.81 71 VAL B O 1
ATOM 1938 N N . PRO B 1 72 ? 10.141 0.512 -11.047 1 98.5 72 PRO B N 1
ATOM 1939 C CA . PRO B 1 72 ? 11.148 1.568 -11.211 1 98.5 72 PRO B CA 1
ATOM 1940 C C . PRO B 1 72 ? 10.805 2.832 -10.422 1 98.5 72 PRO B C 1
ATOM 1942 O O . PRO B 1 72 ? 9.664 3 -9.984 1 98.5 72 PRO B O 1
ATOM 1945 N N . LEU B 1 73 ? 11.844 3.607 -10.141 1 98.06 73 LEU B N 1
ATOM 1946 C CA . LEU B 1 73 ? 11.617 4.969 -9.664 1 98.06 73 LEU B CA 1
ATOM 1947 C C . LEU B 1 73 ? 11.25 5.895 -10.82 1 98.06 73 LEU B C 1
ATOM 1949 O O . LEU B 1 73 ? 12.062 6.137 -11.711 1 98.06 73 LEU B O 1
ATOM 1953 N N . LYS B 1 74 ? 10.039 6.363 -10.875 1 96.62 74 LYS B N 1
ATOM 1954 C CA . LYS B 1 74 ? 9.523 7.297 -11.875 1 96.62 74 LYS B CA 1
ATOM 1955 C C . LYS B 1 74 ? 8.75 8.43 -11.219 1 96.62 74 LYS B C 1
ATOM 1957 O O . LYS B 1 74 ? 8.594 8.461 -9.992 1 96.62 74 LYS B O 1
ATOM 1962 N N . ARG B 1 75 ? 8.289 9.352 -11.969 1 94.38 75 ARG B N 1
ATOM 1963 C CA . ARG B 1 75 ? 7.543 10.492 -11.445 1 94.38 75 ARG B CA 1
ATOM 1964 C C . ARG B 1 75 ? 6.316 10.031 -10.672 1 94.38 75 ARG B C 1
ATOM 1966 O O . ARG B 1 75 ? 6.035 10.539 -9.586 1 94.38 75 ARG B O 1
ATOM 1973 N N . ARG B 1 76 ? 5.637 8.992 -11.125 1 95.44 76 ARG B N 1
ATOM 1974 C CA . ARG B 1 76 ? 4.371 8.586 -10.523 1 95.44 76 ARG B CA 1
ATOM 1975 C C . ARG B 1 76 ? 4.598 7.703 -9.305 1 95.44 76 ARG B C 1
ATOM 1977 O O . ARG B 1 76 ? 3.682 7.492 -8.508 1 95.44 76 ARG B O 1
ATOM 1984 N N . THR B 1 77 ? 5.816 7.16 -9.164 1 97 77 THR B N 1
ATOM 1985 C CA . THR B 1 77 ? 6.035 6.227 -8.07 1 97 77 THR B CA 1
ATOM 1986 C C . THR B 1 77 ? 6.914 6.855 -6.992 1 97 77 THR B C 1
ATOM 1988 O O . THR B 1 77 ? 7.273 6.199 -6.012 1 97 77 THR B O 1
ATOM 1991 N N . ARG B 1 78 ? 7.219 8.133 -7.145 1 95.12 78 ARG B N 1
ATOM 1992 C CA . ARG B 1 78 ? 8.125 8.82 -6.234 1 95.12 78 ARG B CA 1
ATOM 1993 C C . ARG B 1 78 ? 7.355 9.523 -5.121 1 95.12 78 ARG B C 1
ATOM 1995 O O . ARG B 1 78 ? 6.164 9.812 -5.27 1 95.12 78 ARG B O 1
ATOM 2002 N N . ASN B 1 79 ? 7.996 9.773 -4.004 1 90.31 79 ASN B N 1
ATOM 2003 C CA . ASN B 1 79 ? 7.441 10.625 -2.955 1 90.31 79 ASN B CA 1
ATOM 2004 C C . ASN B 1 79 ? 8.227 11.93 -2.82 1 90.31 79 ASN B C 1
ATOM 2006 O O . ASN B 1 79 ? 9.031 12.266 -3.689 1 90.31 79 ASN B O 1
ATOM 2010 N N . HIS B 1 80 ? 7.961 12.641 -1.828 1 80 80 HIS B N 1
ATOM 2011 C CA . HIS B 1 80 ? 8.516 13.977 -1.619 1 80 80 HIS B CA 1
ATOM 2012 C C . HIS B 1 80 ? 10 13.906 -1.265 1 80 80 HIS B C 1
ATOM 2014 O O . HIS B 1 80 ? 10.719 14.891 -1.412 1 80 80 HIS B O 1
ATOM 2020 N N . VAL B 1 81 ? 10.469 12.734 -0.819 1 81.81 81 VAL B N 1
ATOM 2021 C CA . VAL B 1 81 ? 11.875 12.648 -0.46 1 81.81 81 VAL B CA 1
ATOM 2022 C C . VAL B 1 81 ? 12.672 12.062 -1.621 1 81.81 81 VAL B C 1
ATOM 2024 O O . VAL B 1 81 ? 13.852 11.734 -1.471 1 81.81 81 VAL B O 1
ATOM 2027 N N . GLY B 1 82 ? 12.016 11.742 -2.67 1 88.19 82 GLY B N 1
ATOM 2028 C CA . GLY B 1 82 ? 12.711 11.391 -3.898 1 88.19 82 GLY B CA 1
ATOM 2029 C C . GLY B 1 82 ? 12.953 9.898 -4.039 1 88.19 82 GLY B C 1
ATOM 2030 O O . GLY B 1 82 ? 13.812 9.477 -4.816 1 88.19 82 GLY B O 1
ATOM 2031 N N . SER B 1 83 ? 12.352 9.117 -3.27 1 94.62 83 SER B N 1
ATOM 2032 C CA . SER B 1 83 ? 12.43 7.66 -3.355 1 94.62 83 SER B CA 1
ATOM 2033 C C . SER B 1 83 ? 11.086 7.055 -3.725 1 94.62 83 SER B C 1
ATOM 2035 O O . SER B 1 83 ? 10.086 7.77 -3.846 1 94.62 83 SER B O 1
ATOM 2037 N N . VAL B 1 84 ? 11.109 5.777 -3.973 1 97.62 84 VAL B N 1
ATOM 2038 C CA . VAL B 1 84 ? 9.852 5.098 -4.238 1 97.62 84 VAL B CA 1
ATOM 2039 C C . VAL B 1 84 ? 8.93 5.223 -3.023 1 97.62 84 VAL B C 1
ATOM 2041 O O . VAL B 1 84 ? 9.344 4.941 -1.896 1 97.62 84 VAL B O 1
ATOM 2044 N N . TYR B 1 85 ? 7.789 5.66 -3.291 1 97.75 85 TYR B N 1
ATOM 2045 C CA . TYR B 1 85 ? 6.797 5.941 -2.258 1 97.75 85 TYR B CA 1
ATOM 2046 C C . TYR B 1 85 ? 6.414 4.672 -1.507 1 97.75 85 TYR B C 1
ATOM 2048 O O . TYR B 1 85 ? 6.324 3.598 -2.102 1 97.75 85 TYR B O 1
ATOM 2056 N N . LEU B 1 86 ? 6.137 4.781 -0.205 1 97.38 86 LEU B N 1
ATOM 2057 C CA . LEU B 1 86 ? 5.812 3.678 0.694 1 97.38 86 LEU B CA 1
ATOM 2058 C C . LEU B 1 86 ? 4.668 2.84 0.136 1 97.38 86 LEU B C 1
ATOM 2060 O O . LEU B 1 86 ? 4.727 1.608 0.156 1 97.38 86 LEU B O 1
ATOM 2064 N N . GLY B 1 87 ? 3.615 3.48 -0.306 1 98.19 87 GLY B N 1
ATOM 2065 C CA . GLY B 1 87 ? 2.477 2.744 -0.837 1 98.19 87 GLY B CA 1
ATOM 2066 C C . GLY B 1 87 ? 2.832 1.879 -2.031 1 98.19 87 GLY B C 1
ATOM 2067 O O . GLY B 1 87 ? 2.299 0.778 -2.186 1 98.19 87 GLY B O 1
ATOM 2068 N N . VAL B 1 88 ? 3.709 2.387 -2.855 1 98.69 88 VAL B N 1
ATOM 2069 C CA . VAL B 1 88 ? 4.199 1.636 -4.008 1 98.69 88 VAL B CA 1
ATOM 2070 C C . VAL B 1 88 ? 5.016 0.438 -3.533 1 98.69 88 VAL B C 1
ATOM 2072 O O . VAL B 1 88 ? 4.879 -0.666 -4.066 1 98.69 88 VAL B O 1
ATOM 2075 N N . GLN B 1 89 ? 5.797 0.639 -2.541 1 98.88 89 GLN B N 1
ATOM 2076 C CA . GLN B 1 89 ? 6.645 -0.418 -2.004 1 98.88 89 GLN B CA 1
ATOM 2077 C C . GLN B 1 89 ? 5.809 -1.534 -1.384 1 98.88 89 GLN B C 1
ATOM 2079 O O . GLN B 1 89 ? 6.066 -2.717 -1.621 1 98.88 89 GLN B O 1
ATOM 2084 N N . VAL B 1 90 ? 4.812 -1.183 -0.608 1 98.94 90 VAL B N 1
ATOM 2085 C CA . VAL B 1 90 ? 3.916 -2.178 -0.028 1 98.94 90 VAL B CA 1
ATOM 2086 C C . VAL B 1 90 ? 3.213 -2.949 -1.141 1 98.94 90 VAL B C 1
ATOM 2088 O O . VAL B 1 90 ? 3.111 -4.18 -1.085 1 98.94 90 VAL B O 1
ATOM 2091 N N . THR B 1 91 ? 2.768 -2.225 -2.141 1 98.75 91 THR B N 1
ATOM 2092 C CA . THR B 1 91 ? 2.027 -2.832 -3.242 1 98.75 91 THR B CA 1
ATOM 2093 C C . THR B 1 91 ? 2.895 -3.848 -3.98 1 98.75 91 THR B C 1
ATOM 2095 O O . THR B 1 91 ? 2.459 -4.973 -4.238 1 98.75 91 THR B O 1
ATOM 2098 N N . VAL B 1 92 ? 4.133 -3.48 -4.301 1 98.88 92 VAL B N 1
ATOM 2099 C CA . VAL B 1 92 ? 4.949 -4.414 -5.07 1 98.88 92 VAL B CA 1
ATOM 2100 C C . VAL B 1 92 ? 5.273 -5.641 -4.223 1 98.88 92 VAL B C 1
ATOM 2102 O O . VAL B 1 92 ? 5.355 -6.758 -4.738 1 98.88 92 VAL B O 1
ATOM 2105 N N . MET B 1 93 ? 5.438 -5.469 -2.938 1 98.94 93 MET B N 1
ATOM 2106 C CA . MET B 1 93 ? 5.664 -6.629 -2.076 1 98.94 93 MET B CA 1
ATOM 2107 C C . MET B 1 93 ? 4.438 -7.535 -2.057 1 98.94 93 MET B C 1
ATOM 2109 O O . MET B 1 93 ? 4.562 -8.758 -2.178 1 98.94 93 MET B O 1
ATOM 2113 N N . GLU B 1 94 ? 3.271 -6.988 -1.968 1 98.88 94 GLU B N 1
ATOM 2114 C CA . GLU B 1 94 ? 2.045 -7.777 -1.977 1 98.88 94 GLU B CA 1
ATOM 2115 C C . GLU B 1 94 ? 1.855 -8.492 -3.312 1 98.88 94 GLU B C 1
ATOM 2117 O O . GLU B 1 94 ? 1.5 -9.672 -3.35 1 98.88 94 GLU B O 1
ATOM 2122 N N . LEU B 1 95 ? 2.084 -7.754 -4.402 1 98.56 95 LEU B N 1
ATOM 2123 C CA . LEU B 1 95 ? 1.97 -8.344 -5.73 1 98.56 95 LEU B CA 1
ATOM 2124 C C . LEU B 1 95 ? 2.912 -9.531 -5.883 1 98.56 95 LEU B C 1
ATOM 2126 O O . LEU B 1 95 ? 2.559 -10.531 -6.504 1 98.56 95 LEU B O 1
ATOM 2130 N N . THR B 1 96 ? 4.078 -9.398 -5.328 1 98.88 96 THR B N 1
ATOM 2131 C CA . THR B 1 96 ? 5.066 -10.461 -5.434 1 98.88 96 THR B CA 1
ATOM 2132 C C . THR B 1 96 ? 4.57 -11.727 -4.738 1 98.88 96 THR B C 1
ATOM 2134 O O . THR B 1 96 ? 4.699 -12.828 -5.273 1 98.88 96 THR B O 1
ATOM 2137 N N . MET B 1 97 ? 4.031 -11.531 -3.555 1 98.69 97 MET B N 1
ATOM 2138 C CA . MET B 1 97 ? 3.406 -12.672 -2.893 1 98.69 97 MET B CA 1
ATOM 2139 C C . MET B 1 97 ? 2.303 -13.273 -3.76 1 98.69 97 MET B C 1
ATOM 2141 O O . MET B 1 97 ? 2.197 -14.492 -3.885 1 98.69 97 MET B O 1
ATOM 2145 N N . GLY B 1 98 ? 1.466 -12.406 -4.379 1 96.81 98 GLY B N 1
ATOM 2146 C CA . GLY B 1 98 ? 0.408 -12.875 -5.262 1 96.81 98 GLY B CA 1
ATOM 2147 C C . GLY B 1 98 ? 0.921 -13.719 -6.414 1 96.81 98 GLY B C 1
ATOM 2148 O O . GLY B 1 98 ? 0.357 -14.766 -6.723 1 96.81 98 GLY B O 1
ATOM 2149 N N . VAL B 1 99 ? 1.965 -13.25 -7.02 1 97.19 99 VAL B N 1
ATOM 2150 C CA . VAL B 1 99 ? 2.568 -13.969 -8.133 1 97.19 99 VAL B CA 1
ATOM 2151 C C . VAL B 1 99 ? 3.051 -15.344 -7.668 1 97.19 99 VAL B C 1
ATOM 2153 O O . VAL B 1 99 ? 2.836 -16.344 -8.344 1 97.19 99 VAL B O 1
ATOM 2156 N N . TRP B 1 100 ? 3.686 -15.398 -6.504 1 97.44 100 TRP B N 1
ATOM 2157 C CA . TRP B 1 100 ? 4.148 -16.672 -5.957 1 97.44 100 TRP B CA 1
ATOM 2158 C C . TRP B 1 100 ? 2.977 -17.609 -5.691 1 97.44 100 TRP B C 1
ATOM 2160 O O . TRP B 1 100 ? 3.025 -18.797 -6.055 1 97.44 100 TRP B O 1
ATOM 2170 N N . LEU B 1 101 ? 1.951 -17.094 -5.051 1 95.62 101 LEU B N 1
ATOM 2171 C CA . LEU B 1 101 ? 0.774 -17.906 -4.746 1 95.62 101 LEU B CA 1
ATOM 2172 C C . LEU B 1 101 ? 0.151 -18.453 -6.023 1 95.62 101 LEU B C 1
ATOM 2174 O O . LEU B 1 101 ? -0.234 -19.625 -6.078 1 95.62 101 LEU B O 1
ATOM 2178 N N . PHE B 1 102 ? 0.07 -17.594 -7.055 1 90.38 102 PHE B N 1
ATOM 2179 C CA . PHE B 1 102 ? -0.594 -18 -8.289 1 90.38 102 PHE B CA 1
ATOM 2180 C C . PHE B 1 102 ? 0.165 -19.125 -8.969 1 90.38 102 PHE B C 1
ATOM 2182 O O . PHE B 1 102 ? -0.433 -19.953 -9.664 1 90.38 102 PHE B O 1
ATOM 2189 N N . ARG B 1 103 ? 1.429 -19.203 -8.734 1 89.06 103 ARG B N 1
ATOM 2190 C CA . ARG B 1 103 ? 2.232 -20.297 -9.273 1 89.06 103 ARG B CA 1
ATOM 2191 C C . ARG B 1 103 ? 1.869 -21.609 -8.609 1 89.06 103 ARG B C 1
ATOM 2193 O O . ARG B 1 103 ? 1.8 -22.656 -9.273 1 89.06 103 ARG B O 1
ATOM 2200 N N . ARG B 1 104 ? 1.554 -21.516 -7.395 1 88.19 104 ARG B N 1
ATOM 2201 C CA . ARG B 1 104 ? 1.347 -22.719 -6.598 1 88.19 104 ARG B CA 1
ATOM 2202 C C . ARG B 1 104 ? -0.135 -23.062 -6.5 1 88.19 104 ARG B C 1
ATOM 2204 O O . ARG B 1 104 ? -0.5 -24.234 -6.379 1 88.19 104 ARG B O 1
ATOM 2211 N N . PHE B 1 105 ? -0.897 -22.047 -6.531 1 90.19 105 PHE B N 1
ATOM 2212 C CA . PHE B 1 105 ? -2.346 -22.156 -6.395 1 90.19 105 PHE B CA 1
ATOM 2213 C C . PHE B 1 105 ? -3.055 -21.391 -7.504 1 90.19 105 PHE B C 1
ATOM 2215 O O . PHE B 1 105 ? -3.422 -20.219 -7.324 1 90.19 105 PHE B O 1
ATOM 2222 N N . PRO B 1 106 ? -3.354 -22.016 -8.578 1 84.94 106 PRO B N 1
ATOM 2223 C CA . PRO B 1 106 ? -3.881 -21.312 -9.758 1 84.94 106 PRO B CA 1
ATOM 2224 C C . PRO B 1 106 ? -5.203 -20.609 -9.469 1 84.94 106 PRO B C 1
ATOM 2226 O O . PRO B 1 106 ? -6.086 -21.172 -8.82 1 84.94 106 PRO B O 1
ATOM 2229 N N . PRO B 1 107 ? -5.328 -19.375 -9.961 1 83.5 107 PRO B N 1
ATOM 2230 C CA . PRO B 1 107 ? -6.5 -18.547 -9.688 1 83.5 107 PRO B CA 1
ATOM 2231 C C . PRO B 1 107 ? -7.797 -19.156 -10.211 1 83.5 107 PRO B C 1
ATOM 2233 O O . PRO B 1 107 ? -8.883 -18.781 -9.773 1 83.5 107 PRO B O 1
ATOM 2236 N N . GLY B 1 108 ? -7.773 -20.062 -11.078 1 80.31 108 GLY B N 1
ATOM 2237 C CA . GLY B 1 108 ? -8.977 -20.75 -11.516 1 80.31 108 GLY B CA 1
ATOM 2238 C C . GLY B 1 108 ? -9.539 -21.703 -10.469 1 80.31 108 GLY B C 1
ATOM 2239 O O . GLY B 1 108 ? -10.727 -22.031 -10.508 1 80.31 108 GLY B O 1
ATOM 2240 N N . ARG B 1 109 ? -8.758 -22.031 -9.523 1 85.44 109 ARG B N 1
ATOM 2241 C CA . ARG B 1 109 ? -9.164 -23.016 -8.531 1 85.44 109 ARG B CA 1
ATOM 2242 C C . ARG B 1 109 ? -9.219 -22.406 -7.137 1 85.44 109 ARG B C 1
ATOM 2244 O O . 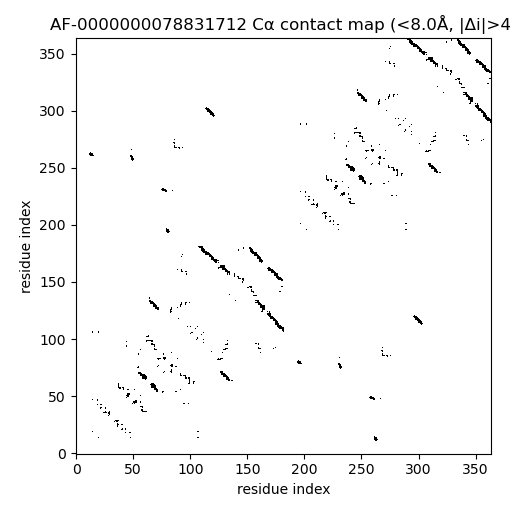ARG B 1 109 ? -9.93 -22.891 -6.262 1 85.44 109 ARG B O 1
ATOM 2251 N N . TYR B 1 110 ? -8.414 -21.344 -6.973 1 88.81 110 TYR B N 1
ATOM 2252 C CA . TYR B 1 110 ? -8.32 -20.75 -5.641 1 88.81 110 TYR B CA 1
ATOM 2253 C C . TYR B 1 110 ? -8.484 -19.234 -5.703 1 88.81 110 TYR B C 1
ATOM 2255 O O . TYR B 1 110 ? -8.062 -18.594 -6.668 1 88.81 110 TYR B O 1
ATOM 2263 N N . LEU B 1 111 ? -9.117 -18.703 -4.648 1 88.38 111 LEU B N 1
ATOM 2264 C CA . LEU B 1 111 ? -9.156 -17.266 -4.398 1 88.38 111 LEU B CA 1
ATOM 2265 C C . LEU B 1 111 ? -8.188 -16.875 -3.289 1 88.38 111 LEU B C 1
ATOM 2267 O O . LEU B 1 111 ? -8.188 -17.484 -2.217 1 88.38 111 LEU B O 1
ATOM 2271 N N . ALA B 1 112 ? -7.375 -15.984 -3.656 1 92.12 112 ALA B N 1
ATOM 2272 C CA . ALA B 1 112 ? -6.41 -15.516 -2.666 1 92.12 112 ALA B CA 1
ATOM 2273 C C . ALA B 1 112 ? -6.77 -14.117 -2.166 1 92.12 112 ALA B C 1
ATOM 2275 O O . ALA B 1 112 ? -7.113 -13.234 -2.959 1 92.12 112 ALA B O 1
ATOM 2276 N N . LEU B 1 113 ? -6.727 -13.906 -0.856 1 93.38 113 LEU B N 1
ATOM 2277 C CA . LEU B 1 113 ? -6.926 -12.633 -0.182 1 93.38 113 LEU B CA 1
ATOM 2278 C C . LEU B 1 113 ? -5.855 -12.398 0.88 1 93.38 113 LEU B C 1
ATOM 2280 O O . LEU B 1 113 ? -5.137 -13.336 1.25 1 93.38 113 LEU B O 1
ATOM 2284 N N . VAL B 1 114 ? -5.766 -11.227 1.324 1 97.44 114 VAL B N 1
ATOM 2285 C CA . VAL B 1 114 ? -4.895 -10.875 2.439 1 97.44 114 VAL B CA 1
ATOM 2286 C C . VAL B 1 114 ? -5.727 -10.328 3.594 1 97.44 114 VAL B C 1
ATOM 2288 O O . VAL B 1 114 ? -6.5 -9.383 3.414 1 97.44 114 VAL B O 1
ATOM 2291 N N . ASN B 1 115 ? -5.52 -10.836 4.762 1 98.19 115 ASN B N 1
ATOM 2292 C CA . ASN B 1 115 ? -6.27 -10.367 5.922 1 98.19 115 ASN B CA 1
ATOM 2293 C C . ASN B 1 115 ? -5.445 -9.398 6.77 1 98.19 115 ASN B C 1
ATOM 2295 O O . ASN B 1 115 ? -6 -8.539 7.453 1 98.19 115 ASN B O 1
ATOM 2299 N N . GLU B 1 116 ? -4.141 -9.641 6.801 1 98.88 116 GLU B N 1
ATOM 2300 C CA . GLU B 1 116 ? -3.246 -8.789 7.582 1 98.88 116 GLU B CA 1
ATOM 2301 C C . GLU B 1 116 ? -1.918 -8.586 6.859 1 98.88 116 GLU B C 1
ATOM 2303 O O . GLU B 1 116 ? -1.503 -9.422 6.055 1 98.88 116 GLU B O 1
ATOM 2308 N N . LEU B 1 117 ? -1.356 -7.512 7.168 1 98.88 117 LEU B N 1
ATOM 2309 C CA . LEU B 1 117 ? 0.021 -7.32 6.727 1 98.88 117 LEU B CA 1
ATOM 2310 C C . LEU B 1 117 ? 0.814 -6.516 7.75 1 98.88 117 LEU B C 1
ATOM 2312 O O . LEU B 1 117 ? 0.239 -5.746 8.523 1 98.88 117 LEU B O 1
ATOM 2316 N N . GLN B 1 118 ? 2.066 -6.801 7.777 1 98.94 118 GLN B N 1
ATOM 2317 C CA . GLN B 1 118 ? 3.072 -6.09 8.555 1 98.94 118 GLN B CA 1
ATOM 2318 C C . GLN B 1 118 ? 4.301 -5.766 7.711 1 98.94 118 GLN B C 1
ATOM 2320 O O . GLN B 1 118 ? 4.781 -6.613 6.957 1 98.94 118 GLN B O 1
ATOM 2325 N N . VAL B 1 119 ? 4.738 -4.574 7.855 1 98.94 119 VAL B N 1
ATOM 2326 C CA . VAL B 1 119 ? 5.918 -4.16 7.105 1 98.94 119 VAL B CA 1
ATOM 2327 C C . VAL B 1 119 ? 6.863 -3.377 8.016 1 98.94 119 VAL B C 1
ATOM 2329 O O . VAL B 1 119 ? 6.418 -2.545 8.805 1 98.94 119 VAL B O 1
ATOM 2332 N N . SER B 1 120 ? 8.102 -3.652 7.895 1 98.94 120 SER B N 1
ATOM 2333 C CA . SER B 1 120 ? 9.164 -2.881 8.523 1 98.94 120 SER B CA 1
ATOM 2334 C C . SER B 1 120 ? 10.133 -2.324 7.488 1 98.94 120 SER B C 1
ATOM 2336 O O . SER B 1 120 ? 10.711 -3.08 6.707 1 98.94 120 SER B O 1
ATOM 2338 N N . PHE B 1 121 ? 10.273 -1.042 7.547 1 98.69 121 PHE B N 1
ATOM 2339 C CA . PHE B 1 121 ? 11.203 -0.365 6.652 1 98.69 121 PHE B CA 1
ATOM 2340 C C . PHE B 1 121 ? 12.523 -0.073 7.363 1 98.69 121 PHE B C 1
ATOM 2342 O O . PHE B 1 121 ? 12.531 0.399 8.5 1 98.69 121 PHE B O 1
ATOM 2349 N N . HIS B 1 122 ? 13.633 -0.28 6.594 1 98.12 122 HIS B N 1
ATOM 2350 C CA . HIS B 1 122 ? 14.938 -0.203 7.242 1 98.12 122 HIS B CA 1
ATOM 2351 C C . HIS B 1 122 ? 15.82 0.852 6.582 1 98.12 122 HIS B C 1
ATOM 2353 O O . HIS B 1 122 ? 16.781 1.327 7.188 1 98.12 122 HIS B O 1
ATOM 2359 N N . ALA B 1 123 ? 15.492 1.17 5.316 1 97 123 ALA B N 1
ATOM 2360 C CA . ALA B 1 123 ? 16.328 2.117 4.582 1 97 123 ALA B CA 1
ATOM 2361 C C . ALA B 1 123 ? 15.531 2.795 3.467 1 97 123 ALA B C 1
ATOM 2363 O O . ALA B 1 123 ? 14.492 2.285 3.037 1 97 123 ALA B O 1
ATOM 2364 N N . LYS B 1 124 ? 16.016 3.91 3.088 1 94.25 124 LYS B N 1
ATOM 2365 C CA . LYS B 1 124 ? 15.477 4.602 1.922 1 94.25 124 LYS B CA 1
ATOM 2366 C C . LYS B 1 124 ? 16.016 4 0.627 1 94.25 124 LYS B C 1
ATOM 2368 O O . LYS B 1 124 ? 17.234 3.807 0.485 1 94.25 124 LYS B O 1
ATOM 2373 N N . ALA B 1 125 ? 15.141 3.787 -0.271 1 92.75 125 ALA B N 1
ATOM 2374 C CA . ALA B 1 125 ? 15.594 3.225 -1.541 1 92.75 125 ALA B CA 1
ATOM 2375 C C . ALA B 1 125 ? 16.266 4.285 -2.4 1 92.75 125 ALA B C 1
ATOM 2377 O O . ALA B 1 125 ? 15.789 5.414 -2.502 1 92.75 125 ALA B O 1
ATOM 2378 N N . LYS B 1 126 ? 17.484 4.094 -3.133 1 89.25 126 LYS B N 1
ATOM 2379 C CA . LYS B 1 126 ? 18.203 4.988 -4.043 1 89.25 126 LYS B CA 1
ATOM 2380 C C . LYS B 1 126 ? 17.75 4.77 -5.484 1 89.25 126 LYS B C 1
ATOM 2382 O O . LYS B 1 126 ? 18 5.609 -6.352 1 89.25 126 LYS B O 1
ATOM 2387 N N . GLY B 1 127 ? 16.719 4.266 -5.793 1 95.88 127 GLY B N 1
ATOM 2388 C CA . GLY B 1 127 ? 16.188 3.93 -7.109 1 95.88 127 GLY B CA 1
ATOM 2389 C C . GLY B 1 127 ? 15.008 2.988 -7.059 1 95.88 127 GLY B C 1
ATOM 2390 O O . GLY B 1 127 ? 14.203 3.045 -6.125 1 95.88 127 GLY B O 1
ATOM 2391 N N . GLY B 1 128 ? 14.938 2.25 -8.156 1 98.44 128 GLY B N 1
ATOM 2392 C CA . GLY B 1 128 ? 13.867 1.269 -8.188 1 98.44 128 GLY B CA 1
ATOM 2393 C C . GLY B 1 128 ? 14.016 0.178 -7.145 1 98.44 128 GLY B C 1
ATOM 2394 O O . GLY B 1 128 ? 15.062 0.072 -6.5 1 98.44 128 GLY B O 1
ATOM 2395 N N . VAL B 1 129 ? 12.953 -0.517 -6.984 1 98.88 129 VAL B N 1
ATOM 2396 C CA . VAL B 1 129 ? 12.969 -1.553 -5.957 1 98.88 129 VAL B CA 1
ATOM 2397 C C . VAL B 1 129 ? 12.516 -2.883 -6.559 1 98.88 129 VAL B C 1
ATOM 2399 O O . VAL B 1 129 ? 11.867 -2.91 -7.605 1 98.88 129 VAL B O 1
ATOM 2402 N N . ARG B 1 130 ? 12.883 -3.912 -5.816 1 98.88 130 ARG B N 1
ATOM 2403 C CA . ARG B 1 130 ? 12.539 -5.289 -6.152 1 98.88 130 ARG B CA 1
ATOM 2404 C C . ARG B 1 130 ? 12.094 -6.062 -4.914 1 98.88 130 ARG B C 1
ATOM 2406 O O . ARG B 1 130 ? 12.797 -6.086 -3.906 1 98.88 130 ARG B O 1
ATOM 2413 N N . ALA B 1 131 ? 10.953 -6.621 -5.047 1 98.94 131 ALA B N 1
ATOM 2414 C CA . ALA B 1 131 ? 10.445 -7.473 -3.977 1 98.94 131 ALA B CA 1
ATOM 2415 C C . ALA B 1 131 ? 10.711 -8.945 -4.277 1 98.94 131 ALA B C 1
ATOM 2417 O O . ALA B 1 131 ? 10.672 -9.367 -5.434 1 98.94 131 ALA B O 1
ATOM 2418 N N . ILE B 1 132 ? 10.969 -9.688 -3.201 1 98.94 132 ILE B N 1
ATOM 2419 C CA . ILE B 1 132 ? 11.273 -11.102 -3.324 1 98.94 132 ILE B CA 1
ATOM 2420 C C . ILE B 1 132 ? 10.422 -11.906 -2.344 1 98.94 132 ILE B C 1
ATOM 2422 O O . ILE B 1 132 ? 10.445 -11.648 -1.138 1 98.94 132 ILE B O 1
ATOM 2426 N N . CYS B 1 133 ? 9.672 -12.789 -2.85 1 98.94 133 CYS B N 1
ATOM 2427 C CA . CYS B 1 133 ? 8.914 -13.766 -2.066 1 98.94 133 CYS B CA 1
ATOM 2428 C C . CYS B 1 133 ? 9.492 -15.164 -2.225 1 98.94 133 CYS B C 1
ATOM 2430 O O . CYS B 1 133 ? 9.383 -15.766 -3.293 1 98.94 133 CYS B O 1
ATOM 2432 N N . GLU B 1 134 ? 10.125 -15.625 -1.226 1 98.69 134 GLU B N 1
ATOM 2433 C CA . GLU B 1 134 ? 10.75 -16.938 -1.188 1 98.69 134 GLU B CA 1
ATOM 2434 C C . GLU B 1 134 ? 10.508 -17.625 0.15 1 98.69 134 GLU B C 1
ATOM 2436 O O . GLU B 1 134 ? 11.438 -17.844 0.928 1 98.69 134 GLU B O 1
ATOM 2441 N N . PRO B 1 135 ? 9.227 -17.984 0.361 1 98.31 135 PRO B N 1
ATOM 2442 C CA . PRO B 1 135 ? 8.914 -18.578 1.658 1 98.31 135 PRO B CA 1
ATOM 2443 C C . PRO B 1 135 ? 9.547 -19.969 1.833 1 98.31 135 PRO B C 1
ATOM 2445 O O . PRO B 1 135 ? 9.836 -20.641 0.845 1 98.31 135 PRO B O 1
ATOM 2448 N N . PRO B 1 136 ? 9.789 -20.344 3.09 1 97.69 136 PRO B N 1
ATOM 2449 C CA . PRO B 1 136 ? 10.242 -21.719 3.32 1 97.69 136 PRO B CA 1
ATOM 2450 C C . PRO B 1 136 ? 9.219 -22.766 2.861 1 97.69 136 PRO B C 1
ATOM 2452 O O . PRO B 1 136 ? 8.023 -22.484 2.82 1 97.69 136 PRO B O 1
ATOM 2455 N N . PRO B 1 137 ? 9.703 -23.969 2.533 1 95.81 137 PRO B N 1
ATOM 2456 C CA . PRO B 1 137 ? 8.812 -25.016 2.008 1 95.81 137 PRO B CA 1
ATOM 2457 C C . PRO B 1 137 ? 7.652 -25.328 2.945 1 95.81 137 PRO B C 1
ATOM 2459 O O . PRO B 1 137 ? 6.578 -25.719 2.492 1 95.81 137 PRO B O 1
ATOM 2462 N N . GLU B 1 138 ? 7.852 -25.109 4.199 1 96.88 138 GLU B N 1
ATOM 2463 C CA . GLU B 1 138 ? 6.828 -25.406 5.195 1 96.88 138 GLU B CA 1
ATOM 2464 C C . GLU B 1 138 ? 5.57 -24.578 4.957 1 96.88 138 GLU B C 1
ATOM 2466 O O . GLU B 1 138 ? 4.457 -25.016 5.25 1 96.88 138 GLU B O 1
ATOM 2471 N N . VAL B 1 139 ? 5.762 -23.391 4.395 1 96.75 139 VAL B N 1
ATOM 2472 C CA . VAL B 1 139 ? 4.633 -22.5 4.125 1 96.75 139 VAL B CA 1
ATOM 2473 C C . VAL B 1 139 ? 3.719 -23.141 3.076 1 96.75 139 VAL B C 1
ATOM 2475 O O . VAL B 1 139 ? 2.504 -23.219 3.271 1 96.75 139 VAL B O 1
ATOM 2478 N N . PHE B 1 140 ? 4.293 -23.609 2.043 1 94.38 140 PHE B N 1
ATOM 2479 C CA . PHE B 1 140 ? 3.516 -24.266 1 1 94.38 140 PHE B CA 1
ATOM 2480 C C . PHE B 1 140 ? 2.826 -25.516 1.544 1 94.38 140 PHE B C 1
ATOM 2482 O O . PHE B 1 140 ? 1.646 -25.75 1.271 1 94.38 140 PHE B O 1
ATOM 2489 N N . ASN B 1 141 ? 3.564 -26.281 2.246 1 93.81 141 ASN B N 1
ATOM 2490 C CA . ASN B 1 141 ? 3.035 -27.531 2.783 1 93.81 141 ASN B CA 1
ATOM 2491 C C . ASN B 1 141 ? 1.826 -27.297 3.682 1 93.81 141 ASN B C 1
ATOM 2493 O O . ASN B 1 141 ? 0.841 -28.031 3.617 1 93.81 141 ASN B O 1
ATOM 2497 N N . THR B 1 142 ? 1.941 -26.297 4.449 1 93.81 142 THR B N 1
ATOM 2498 C CA . THR B 1 142 ? 0.852 -25.953 5.355 1 93.81 142 THR B CA 1
ATOM 2499 C C . THR B 1 142 ? -0.395 -25.547 4.574 1 93.81 142 THR B C 1
ATOM 2501 O O . THR B 1 142 ? -1.494 -26.031 4.859 1 93.81 142 THR B O 1
ATOM 2504 N N . LEU B 1 143 ? -0.233 -24.719 3.561 1 94.88 143 LEU B N 1
ATOM 2505 C CA . LEU B 1 143 ? -1.355 -24.266 2.746 1 94.88 143 LEU B CA 1
ATOM 2506 C C . LEU B 1 143 ? -1.994 -25.438 2.004 1 94.88 143 LEU B C 1
ATOM 2508 O O . LEU B 1 143 ? -3.217 -25.594 2.021 1 94.88 143 LEU B O 1
ATOM 2512 N N . ASP B 1 144 ? -1.185 -26.203 1.445 1 92.12 144 ASP B N 1
ATOM 2513 C CA . ASP B 1 144 ? -1.66 -27.344 0.665 1 92.12 144 ASP B CA 1
ATOM 2514 C C . ASP B 1 144 ? -2.41 -28.344 1.547 1 92.12 144 ASP B C 1
ATOM 2516 O O . ASP B 1 144 ? -3.494 -28.812 1.186 1 92.12 144 ASP B O 1
ATOM 2520 N N . ALA B 1 145 ? -1.86 -28.688 2.678 1 92.88 145 ALA B N 1
ATOM 2521 C CA . ALA B 1 145 ? -2.471 -29.625 3.602 1 92.88 145 ALA B CA 1
ATOM 2522 C C . ALA B 1 145 ? -3.832 -29.141 4.082 1 92.88 145 ALA B C 1
ATOM 2524 O O . ALA B 1 145 ? -4.793 -29.906 4.145 1 92.88 145 ALA B O 1
ATOM 2525 N N . ALA B 1 146 ? -3.895 -27.875 4.402 1 92.5 146 ALA B N 1
ATOM 2526 C CA . ALA B 1 146 ? -5.141 -27.281 4.891 1 92.5 146 ALA B CA 1
ATOM 2527 C C . ALA B 1 146 ? -6.227 -27.328 3.818 1 92.5 146 ALA B C 1
ATOM 2529 O O . ALA B 1 146 ? -7.398 -27.562 4.121 1 92.5 146 ALA B O 1
ATOM 2530 N N . LEU B 1 147 ? -5.805 -27.172 2.607 1 90.88 147 LEU B N 1
ATOM 2531 C CA . LEU B 1 147 ? -6.766 -27.156 1.511 1 90.88 147 LEU B CA 1
ATOM 2532 C C . LEU B 1 147 ? -7.211 -28.562 1.149 1 90.88 147 LEU B C 1
ATOM 2534 O O . LEU B 1 147 ? -8.336 -28.766 0.683 1 90.88 147 LEU B O 1
ATOM 2538 N N . ARG B 1 148 ? -6.375 -29.469 1.274 1 86.31 148 ARG B N 1
ATOM 2539 C CA . ARG B 1 148 ? -6.715 -30.859 1 1 86.31 148 ARG B CA 1
ATOM 2540 C C . ARG B 1 148 ? -7.637 -31.422 2.078 1 86.31 148 ARG B C 1
ATOM 2542 O O . ARG B 1 148 ? -8.5 -32.25 1.793 1 86.31 148 ARG B O 1
ATOM 2549 N N . GLN B 1 149 ? -7.215 -30.938 3.158 1 78.69 149 GLN B N 1
ATOM 2550 C CA . GLN B 1 149 ? -8.102 -31.406 4.223 1 78.69 149 GLN B CA 1
ATOM 2551 C C . GLN B 1 149 ? -9.484 -30.781 4.094 1 78.69 149 GLN B C 1
ATOM 2553 O O . GLN B 1 149 ? -9.641 -29.719 3.502 1 78.69 149 GLN B O 1
ATOM 2558 N N . LYS B 1 150 ? -10.57 -31.391 4.223 1 62.62 150 LYS B N 1
ATOM 2559 C CA . LYS B 1 150 ? -11.984 -31.062 4.055 1 62.62 150 LYS B CA 1
ATOM 2560 C C . LYS B 1 150 ? -12.234 -29.578 4.32 1 62.62 150 LYS B C 1
ATOM 2562 O O . LYS B 1 150 ? -13.375 -29.172 4.543 1 62.62 150 LYS B O 1
ATOM 2567 N N . GLY B 1 151 ? -10.992 -28.859 4.145 1 64.31 151 GLY B N 1
ATOM 2568 C CA . GLY B 1 151 ? -11.344 -27.484 4.434 1 64.31 151 GLY B CA 1
ATOM 2569 C C . GLY B 1 151 ? -11.273 -26.578 3.217 1 64.31 151 GLY B C 1
ATOM 2570 O O . GLY B 1 151 ? -10.57 -26.875 2.252 1 64.31 151 GLY B O 1
ATOM 2571 N N . ASP B 1 152 ? -12.141 -25.656 3 1 80.75 152 ASP B N 1
ATOM 2572 C CA . ASP B 1 152 ? -12.383 -24.719 1.896 1 80.75 152 ASP B 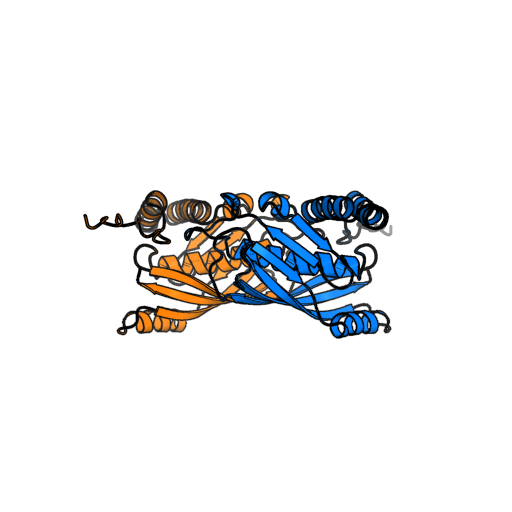CA 1
ATOM 2573 C C . ASP B 1 152 ? -11.547 -23.453 2.047 1 80.75 152 ASP B C 1
ATOM 2575 O O . ASP B 1 152 ? -11.547 -22.594 1.166 1 80.75 152 ASP B O 1
ATOM 2579 N N . LYS B 1 153 ? -10.641 -23.578 3.207 1 90.88 153 LYS B N 1
ATOM 2580 C CA . LYS B 1 153 ? -9.922 -22.344 3.459 1 90.88 153 LYS B CA 1
ATOM 2581 C C . LYS B 1 153 ? -8.57 -22.609 4.113 1 90.88 153 LYS B C 1
ATOM 2583 O O . LYS B 1 153 ? -8.453 -23.5 4.953 1 90.88 153 LYS B O 1
ATOM 2588 N N . ALA B 1 154 ? -7.531 -21.984 3.721 1 95.56 154 ALA B N 1
ATOM 2589 C CA . ALA B 1 154 ? -6.195 -22.047 4.309 1 95.56 154 ALA B CA 1
ATOM 2590 C C . ALA B 1 154 ? -5.645 -20.656 4.566 1 95.56 154 ALA B C 1
ATOM 2592 O O . ALA B 1 154 ? -5.945 -19.703 3.828 1 95.56 154 ALA B O 1
ATOM 2593 N N . ARG B 1 155 ? -4.906 -20.547 5.68 1 96.25 155 ARG B N 1
ATOM 2594 C CA . ARG B 1 155 ? -4.273 -19.281 6.023 1 96.25 155 ARG B CA 1
ATOM 2595 C C . ARG B 1 155 ? -2.814 -19.5 6.422 1 96.25 155 ARG B C 1
ATOM 2597 O O . ARG B 1 155 ? -2.486 -20.453 7.117 1 96.25 155 ARG B O 1
ATOM 2604 N N . GLU B 1 156 ? -2.002 -18.641 5.961 1 97.81 156 GLU B N 1
ATOM 2605 C CA . GLU B 1 156 ? -0.593 -18.703 6.336 1 97.81 156 GLU B CA 1
ATOM 2606 C C . GLU B 1 156 ? 0.096 -17.359 6.145 1 97.81 156 GLU B C 1
ATOM 2608 O O . GLU B 1 156 ? -0.17 -16.656 5.168 1 97.81 156 GLU B O 1
ATOM 2613 N N . TRP B 1 157 ? 1.012 -17 7.09 1 98.69 157 TRP B N 1
ATOM 2614 C CA . TRP B 1 157 ? 1.869 -15.836 6.922 1 98.69 157 TRP B CA 1
ATOM 2615 C C . TRP B 1 157 ? 2.963 -16.109 5.895 1 98.69 157 TRP B C 1
ATOM 2617 O O . TRP B 1 157 ? 3.668 -17.109 5.98 1 98.69 157 TRP B O 1
ATOM 2627 N N . ILE B 1 158 ? 3.092 -15.211 4.973 1 98.81 158 ILE B N 1
ATOM 2628 C CA . ILE B 1 158 ? 4.082 -15.367 3.91 1 98.81 158 ILE B CA 1
ATOM 2629 C C . ILE B 1 158 ? 5.035 -14.172 3.92 1 98.81 158 ILE B C 1
ATOM 2631 O O . ILE B 1 158 ? 4.605 -13.023 3.744 1 98.81 158 ILE B O 1
ATOM 2635 N N . PRO B 1 159 ? 6.32 -14.453 4.055 1 98.88 159 PRO B N 1
ATOM 2636 C CA . PRO B 1 159 ? 7.297 -13.367 4.098 1 98.88 159 PRO B CA 1
ATOM 2637 C C . PRO B 1 159 ? 7.691 -12.867 2.709 1 98.88 159 PRO B C 1
ATOM 2639 O O . PRO B 1 159 ? 7.754 -13.656 1.762 1 98.88 159 PRO B O 1
ATOM 2642 N N . VAL B 1 160 ? 7.93 -11.586 2.598 1 98.94 160 VAL B N 1
ATOM 2643 C CA . VAL B 1 160 ? 8.453 -10.938 1.401 1 98.94 160 VAL B CA 1
ATOM 2644 C C . VAL B 1 160 ? 9.492 -9.883 1.798 1 98.94 160 VAL B C 1
ATOM 2646 O O . VAL B 1 160 ? 9.289 -9.133 2.758 1 98.94 160 VAL B O 1
ATOM 2649 N N . ARG B 1 161 ? 10.539 -9.812 1.119 1 98.94 161 ARG B N 1
ATOM 2650 C CA . ARG B 1 161 ? 11.531 -8.781 1.384 1 98.94 161 ARG B CA 1
ATOM 2651 C C . ARG B 1 161 ? 11.664 -7.828 0.197 1 98.94 161 ARG B C 1
ATOM 2653 O O . ARG B 1 161 ? 11.305 -8.18 -0.929 1 98.94 161 ARG B O 1
ATOM 2660 N N . LEU B 1 162 ? 12.18 -6.691 0.469 1 98.94 162 LEU B N 1
ATOM 2661 C CA . LEU B 1 162 ? 12.344 -5.637 -0.525 1 98.94 162 LEU B CA 1
ATOM 2662 C C . LEU B 1 162 ? 13.789 -5.156 -0.574 1 98.94 162 LEU B C 1
ATOM 2664 O O . LEU B 1 162 ? 14.406 -4.926 0.468 1 98.94 162 LEU B O 1
ATOM 2668 N N . GLU B 1 163 ? 14.297 -5.055 -1.724 1 98.88 163 GLU B N 1
ATOM 2669 C CA . GLU B 1 163 ? 15.609 -4.465 -1.949 1 98.88 163 GLU B CA 1
ATOM 2670 C C . GLU B 1 163 ? 15.562 -3.414 -3.057 1 98.88 163 GLU B C 1
ATOM 2672 O O . GLU B 1 163 ? 14.641 -3.414 -3.879 1 98.88 163 GLU B O 1
ATOM 2677 N N . ASP B 1 164 ? 16.531 -2.523 -3.033 1 98.38 164 ASP B N 1
ATOM 2678 C CA . ASP B 1 164 ? 16.641 -1.672 -4.215 1 98.38 164 ASP B CA 1
ATOM 2679 C C . ASP B 1 164 ? 17.531 -2.322 -5.273 1 98.38 164 ASP B C 1
ATOM 2681 O O . ASP B 1 164 ? 18 -3.445 -5.094 1 98.38 164 ASP B O 1
ATOM 2685 N N . PHE B 1 165 ? 17.703 -1.689 -6.395 1 97.06 165 PHE B N 1
ATOM 2686 C CA . PHE B 1 165 ? 18.375 -2.299 -7.531 1 97.06 165 PHE B CA 1
ATOM 2687 C C . PHE B 1 165 ? 19.875 -2.453 -7.246 1 97.06 165 PHE B C 1
ATOM 2689 O O . PHE B 1 165 ? 20.562 -3.197 -7.941 1 97.06 165 PHE B O 1
ATOM 2696 N N . GLU B 1 166 ? 20.344 -1.843 -6.207 1 96.12 166 GLU B N 1
ATOM 2697 C CA . GLU B 1 166 ? 21.75 -1.97 -5.809 1 96.12 166 GLU B CA 1
ATOM 2698 C C . GLU B 1 166 ? 21.922 -3.076 -4.773 1 96.12 166 GLU B C 1
ATOM 2700 O O . GLU B 1 166 ? 23.047 -3.377 -4.367 1 96.12 166 GLU B O 1
ATOM 2705 N N . GLY B 1 167 ? 20.828 -3.65 -4.305 1 97.19 167 GLY B N 1
ATOM 2706 C CA . GLY B 1 167 ? 20.891 -4.781 -3.391 1 97.19 167 GLY B CA 1
ATOM 2707 C C . GLY B 1 167 ? 20.75 -4.379 -1.936 1 97.19 167 GLY B C 1
ATOM 2708 O O . GLY B 1 167 ? 20.859 -5.223 -1.041 1 97.19 167 GLY B O 1
ATOM 2709 N N . THR B 1 168 ? 20.531 -3.07 -1.69 1 98.12 168 THR B N 1
ATOM 2710 C CA . THR B 1 168 ? 20.297 -2.621 -0.323 1 98.12 168 THR B CA 1
ATOM 2711 C C . THR B 1 168 ? 18.969 -3.164 0.198 1 98.12 168 THR B C 1
ATOM 2713 O O . THR B 1 168 ? 17.953 -3.096 -0.492 1 98.12 168 THR B O 1
ATOM 2716 N N . HIS B 1 169 ? 19.016 -3.766 1.418 1 98.75 169 HIS B N 1
ATOM 2717 C CA . HIS B 1 169 ? 17.812 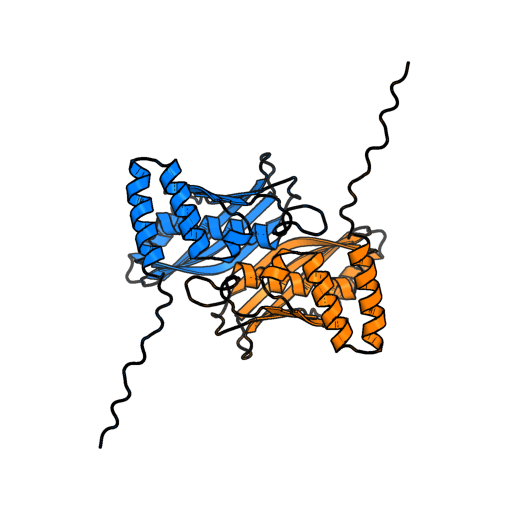-4.234 2.07 1 98.75 169 HIS B CA 1
ATOM 2718 C C . HIS B 1 169 ? 16.938 -3.062 2.529 1 98.75 169 HIS B C 1
ATOM 2720 O O . HIS B 1 169 ? 17.359 -2.271 3.379 1 98.75 169 HIS B O 1
ATOM 2726 N N . ILE B 1 170 ? 15.758 -2.963 1.987 1 98.81 170 ILE B N 1
ATOM 2727 C CA . ILE B 1 170 ? 14.914 -1.793 2.213 1 98.81 170 ILE B CA 1
ATOM 2728 C C . ILE B 1 170 ? 13.836 -2.125 3.24 1 98.81 170 ILE B C 1
ATOM 2730 O O . ILE B 1 170 ? 13.539 -1.318 4.129 1 98.81 170 ILE B O 1
ATOM 2734 N N . ALA B 1 171 ? 13.211 -3.311 3.168 1 98.94 171 ALA B N 1
ATOM 2735 C CA . ALA B 1 171 ? 12.07 -3.607 4.031 1 98.94 171 ALA B CA 1
ATOM 2736 C C . ALA B 1 171 ? 11.812 -5.109 4.105 1 98.94 171 ALA B C 1
ATOM 2738 O O . ALA B 1 171 ? 12.25 -5.863 3.232 1 98.94 171 ALA B O 1
ATOM 2739 N N . ASP B 1 172 ? 11.141 -5.512 5.141 1 98.94 172 ASP B N 1
ATOM 2740 C CA . ASP B 1 172 ? 10.539 -6.832 5.297 1 98.94 172 ASP B CA 1
ATOM 2741 C C . ASP B 1 172 ? 9.031 -6.73 5.496 1 98.94 172 ASP B C 1
ATOM 2743 O O . ASP B 1 172 ? 8.555 -5.84 6.199 1 98.94 172 ASP B O 1
ATOM 2747 N N . ALA B 1 173 ? 8.398 -7.645 4.926 1 98.94 173 ALA B N 1
ATOM 2748 C CA . ALA B 1 173 ? 6.949 -7.727 5.09 1 98.94 173 ALA B CA 1
ATOM 2749 C C . ALA B 1 173 ? 6.504 -9.164 5.336 1 98.94 173 ALA B C 1
ATOM 2751 O O . ALA B 1 173 ? 7.25 -10.109 5.055 1 98.94 173 ALA B O 1
ATOM 2752 N N . ARG B 1 174 ? 5.371 -9.281 5.914 1 98.88 174 ARG B N 1
ATOM 2753 C CA . ARG B 1 174 ? 4.609 -10.523 5.875 1 98.88 174 ARG B CA 1
ATOM 2754 C C . ARG B 1 174 ? 3.123 -10.258 5.672 1 98.88 174 ARG B C 1
ATOM 2756 O O . ARG B 1 174 ? 2.594 -9.258 6.172 1 98.88 174 ARG B O 1
ATOM 2763 N N . PHE B 1 175 ? 2.557 -11.078 4.957 1 98.88 175 PHE B N 1
ATOM 2764 C CA . PHE B 1 175 ? 1.136 -11.016 4.637 1 98.88 175 PHE B CA 1
ATOM 2765 C C . PHE B 1 175 ? 0.421 -12.281 5.098 1 98.88 175 PHE B C 1
ATOM 2767 O O . PHE B 1 175 ? 0.885 -13.398 4.84 1 98.88 175 PHE B O 1
ATOM 2774 N N . LEU B 1 176 ? -0.643 -12.102 5.785 1 98.81 176 LEU B N 1
ATOM 2775 C CA . LEU B 1 176 ? -1.49 -13.25 6.086 1 98.81 176 LEU B CA 1
ATOM 2776 C C . LEU B 1 176 ? -2.4 -13.578 4.906 1 98.81 176 LEU B C 1
ATOM 2778 O O . LEU B 1 176 ? -3.467 -12.984 4.754 1 98.81 176 LEU B O 1
ATOM 2782 N N . ALA B 1 177 ? -1.995 -14.539 4.18 1 97.88 177 ALA B N 1
ATOM 2783 C CA . ALA B 1 177 ? -2.74 -14.977 3 1 97.88 177 ALA B CA 1
ATOM 2784 C C . ALA B 1 177 ? -3.867 -15.93 3.385 1 97.88 177 ALA B C 1
ATOM 2786 O O . ALA B 1 177 ? -3.691 -16.781 4.254 1 97.88 177 ALA B O 1
ATOM 2787 N N . VAL B 1 178 ? -4.965 -15.734 2.736 1 95.56 178 VAL B N 1
ATOM 2788 C CA . VAL B 1 178 ? -6.109 -16.641 2.848 1 95.56 178 VAL B CA 1
ATOM 2789 C C . VAL B 1 178 ? -6.445 -17.219 1.477 1 95.56 178 VAL B C 1
ATOM 2791 O O . VAL B 1 178 ? -6.652 -16.469 0.514 1 95.56 178 VAL B O 1
ATOM 2794 N N . LEU B 1 179 ? -6.445 -18.469 1.377 1 94.31 179 LEU B N 1
ATOM 2795 C CA . LEU B 1 179 ? -6.828 -19.172 0.159 1 94.31 179 LEU B CA 1
ATOM 2796 C C . LEU B 1 179 ? -8.156 -19.906 0.348 1 94.31 179 LEU B C 1
ATOM 2798 O O . LEU B 1 179 ? -8.359 -20.578 1.36 1 94.31 179 LEU B O 1
ATOM 2802 N N . LYS B 1 180 ? -8.992 -19.656 -0.585 1 90.38 180 LYS B N 1
ATOM 2803 C CA . LYS B 1 180 ? -10.273 -20.359 -0.608 1 90.38 180 LYS B CA 1
ATOM 2804 C C . LYS B 1 180 ? -10.461 -21.109 -1.925 1 90.38 180 LYS B C 1
ATOM 2806 O O . LYS B 1 180 ? -10.109 -20.609 -2.99 1 90.38 180 LYS B O 1
ATOM 2811 N N . LYS B 1 181 ? -11.008 -22.266 -1.812 1 85.56 181 LYS B N 1
ATOM 2812 C CA . LYS B 1 181 ? -11.344 -22.969 -3.047 1 85.56 181 LYS B CA 1
ATOM 2813 C C . LYS B 1 181 ? -12.484 -22.281 -3.785 1 85.56 181 LYS B C 1
ATOM 2815 O O . LYS B 1 181 ? -13.453 -21.828 -3.166 1 85.56 181 LYS B O 1
ATOM 2820 N N . ALA B 1 182 ? -12.195 -21.953 -4.988 1 75.25 182 ALA B N 1
ATOM 2821 C CA . ALA B 1 182 ? -13.195 -21.25 -5.793 1 75.25 182 ALA B CA 1
ATOM 2822 C C . ALA B 1 182 ? -14.375 -22.156 -6.125 1 75.25 182 ALA B C 1
ATOM 2824 O O . ALA B 1 182 ? -14.211 -23.375 -6.246 1 75.25 182 ALA B O 1
#

Secondary structure (DSSP, 8-state):
----------------HHHHHHHHHHHHHHTT-HHHHHHHHHHHHHHHSTHHHHHT-EEEEE-SS-EEEEE---GGGB-TTSSB-HHHHHHHHHHHHHHHHHHHS-TTTEEEEEEEEEEEE-S--SS-EEEEE---HHHHHHHHHHHHTT-SEEEEEEEEEEEETT--EEEEEEEEEEEEE-/-------------PPPHHHHHHHHHHHHHHTT-HHHHHHHHHHHHHHHSTHHHHHT-EEEEE-SS-EEEEE---GGGB-TTSSB-HHHHHHHHHHHHHHHHHHHS-TTTEEEEEEEEEEEE-S--SS-EEEEE---HHHHHHHHHHHHTT-SEEEEEEEEEEEETT--EEEEEEEEEEEEE-

InterPro domains:
  IPR027961 Protein of unknown function DUF4442 [PF14539] (39-174)
  IPR029069 HotDog domain superfamily [SSF54637] (45-179)

Sequence (364 aa):
MRGTWGAGGRAHGRYDGRTMLALDLVERLRQVSPSAANALLTVAVKNIIPLSSVMGVRVEDASDARAQVSVPLKRRTRNHVGSVYLGVQVTVMELTMGVWLFRRFPPGRYLALVNELQVSFHAKAKGGVRAICEPPPEVFNTLDAALRQKGDKAREWIPVRLEDFEGTHIADARFLAVLKKAMRGTWGAGGRAHGRYDGRTMLALDLVERLRQVSPSAANALLTVAVKNIIPLSSVMGVRVEDASDARAQVSVPLKRRTRNHVGSVYLGVQVTVMELTMGVWLFRRFPPGRYLALVNELQVSFHAKAKGGVRAICEPPPEVFNTLDAALRQKGDKAREWIPVRLEDFEGTHIADARFLAVLKKA

Nearest PDB structures (foldseek):
  8ayv-assembly1_B  TM=9.130E-01  e=2.560E-12  Pseudomonas putida KT2440
  5ep5-assembly1_B  TM=8.766E-01  e=4.073E-10  Staphylococcus aureus subsp. aureus Mu50
  4ybv-assembly1_D  TM=8.823E-01  e=1.067E-09  Staphylococcus aureus subsp. aureus Mu50
  4qdb-assembly4_F  TM=8.043E-01  e=4.073E-10  Pseudomonas aeruginosa PAO1
  4qd7-assembly1_A  TM=7.981E-01  e=2.304E-09  Pseudomonas aeruginosa PAO1

Organism: Myxococcus xanthus (strain DK1622) (NCBI:txid246197)